Protein AF-A0A7X9AUB3-F1 (afdb_monomer_lite)

Structure (mmCIF, N/CA/C/O backbone):
data_AF-A0A7X9AUB3-F1
#
_entry.id   AF-A0A7X9AUB3-F1
#
loop_
_atom_site.group_PDB
_atom_site.id
_atom_site.type_symbol
_atom_site.label_atom_id
_atom_site.label_alt_id
_atom_site.label_comp_id
_atom_site.label_asym_id
_atom_site.label_entity_id
_atom_site.label_seq_id
_atom_site.pdbx_PDB_ins_code
_atom_site.Cartn_x
_atom_site.Cartn_y
_atom_site.Cartn_z
_atom_site.occupancy
_atom_site.B_iso_or_equiv
_atom_site.auth_seq_id
_atom_site.auth_comp_id
_atom_site.auth_asym_id
_atom_site.auth_atom_id
_atom_site.pdbx_PDB_model_num
ATOM 1 N N . MET A 1 1 ? -71.055 -14.891 33.026 1.00 38.25 1 MET A N 1
ATOM 2 C CA . MET A 1 1 ? -71.064 -14.824 31.549 1.00 38.25 1 MET A CA 1
ATOM 3 C C . MET A 1 1 ? -69.865 -15.599 31.031 1.00 38.25 1 MET A C 1
ATOM 5 O O . MET A 1 1 ? -68.745 -15.120 31.128 1.00 38.25 1 MET A O 1
ATOM 9 N N . THR A 1 2 ? -70.080 -16.832 30.585 1.00 38.00 2 THR A N 1
ATOM 10 C CA . THR A 1 2 ? -69.057 -17.703 29.993 1.00 38.00 2 THR A CA 1
ATOM 11 C C . THR A 1 2 ? -68.705 -17.165 28.606 1.00 38.00 2 THR A C 1
ATOM 13 O O . THR A 1 2 ? -69.497 -17.291 27.678 1.00 38.00 2 THR A O 1
ATOM 16 N N . GLN A 1 3 ? -67.552 -16.504 28.458 1.00 46.34 3 GLN A N 1
ATOM 17 C CA . GLN A 1 3 ? -67.045 -16.139 27.133 1.00 46.34 3 GLN A CA 1
ATOM 18 C C . GLN A 1 3 ? -66.673 -17.426 26.393 1.00 46.34 3 GLN A C 1
ATOM 20 O O . GLN A 1 3 ? -65.752 -18.134 26.794 1.00 46.34 3 GLN A O 1
ATOM 25 N N . THR A 1 4 ? -67.406 -17.751 25.331 1.00 54.19 4 THR A N 1
ATOM 26 C CA . THR A 1 4 ? -67.097 -18.881 24.455 1.00 54.19 4 THR A CA 1
ATOM 27 C C . THR A 1 4 ? -65.726 -18.643 23.825 1.00 54.19 4 THR A C 1
ATOM 29 O O . THR A 1 4 ? -65.545 -17.705 23.044 1.00 54.19 4 THR A O 1
ATOM 32 N N . LYS A 1 5 ? -64.736 -19.452 24.212 1.00 63.88 5 LYS A N 1
ATOM 33 C CA . LYS A 1 5 ? -63.353 -19.338 23.739 1.00 63.88 5 LYS A CA 1
ATOM 34 C C . LYS A 1 5 ? -63.332 -19.579 22.223 1.00 63.88 5 LYS A C 1
ATOM 36 O O . LYS A 1 5 ? -63.804 -20.609 21.747 1.00 63.88 5 LYS A O 1
ATOM 41 N N . LYS A 1 6 ? -62.871 -18.592 21.447 1.00 74.69 6 LYS A N 1
ATOM 42 C CA . LYS A 1 6 ? -62.794 -18.701 19.982 1.00 74.69 6 LYS A CA 1
ATOM 43 C C . LYS A 1 6 ? -61.653 -19.649 19.614 1.00 74.69 6 LYS A C 1
ATOM 45 O O . LYS A 1 6 ? -60.510 -19.369 19.961 1.00 74.69 6 LYS A O 1
ATOM 50 N N . MET A 1 7 ? -61.966 -20.721 18.888 1.00 83.25 7 MET A N 1
ATOM 51 C CA . MET A 1 7 ? -60.974 -21.673 18.377 1.00 83.25 7 MET A CA 1
ATOM 52 C C . MET A 1 7 ? -60.575 -21.332 16.937 1.00 83.25 7 MET A C 1
ATOM 54 O O . MET A 1 7 ? -61.443 -21.012 16.113 1.00 83.25 7 MET A O 1
ATOM 58 N N . TYR A 1 8 ? -59.286 -21.451 16.617 1.00 83.38 8 TYR A N 1
ATOM 59 C CA . TYR A 1 8 ? -58.731 -21.157 15.293 1.00 83.38 8 TYR A CA 1
ATOM 60 C C . TYR A 1 8 ? -58.003 -22.360 14.696 1.00 83.38 8 TYR A C 1
ATOM 62 O O . TYR A 1 8 ? -57.468 -23.194 15.415 1.00 83.38 8 TYR A O 1
ATOM 70 N N . LEU A 1 9 ? -57.964 -22.414 13.370 1.00 85.19 9 LEU A N 1
ATOM 71 C CA . LEU A 1 9 ? -57.216 -23.384 12.577 1.00 85.19 9 LEU A CA 1
ATOM 72 C C . LEU A 1 9 ? -56.081 -22.646 11.869 1.00 85.19 9 LEU A C 1
ATOM 74 O O . LEU A 1 9 ? -56.308 -21.559 11.332 1.00 85.19 9 LEU A O 1
ATOM 78 N N . ALA A 1 10 ? -54.886 -23.230 11.847 1.00 82.50 10 ALA A N 1
ATOM 79 C CA . ALA A 1 10 ? -53.735 -22.690 11.125 1.00 82.50 10 ALA A CA 1
ATOM 80 C C . ALA A 1 10 ? -53.362 -23.616 9.963 1.00 82.50 10 ALA A C 1
ATOM 82 O O . ALA A 1 10 ? -53.442 -24.830 10.093 1.00 82.50 10 ALA A O 1
ATOM 83 N N . GLN A 1 11 ? -52.953 -23.054 8.833 1.00 83.75 11 GLN A N 1
ATOM 84 C CA . GLN A 1 11 ? -52.510 -23.786 7.653 1.00 83.75 11 GLN A CA 1
ATOM 85 C C . GLN A 1 11 ? -51.121 -23.303 7.240 1.00 83.75 11 GLN A C 1
ATOM 87 O O . GLN A 1 11 ? -50.902 -22.101 7.045 1.00 83.75 11 GLN A O 1
ATOM 92 N N . ASN A 1 12 ? -50.195 -24.249 7.093 1.00 81.81 12 ASN A N 1
ATOM 93 C CA . ASN A 1 12 ? -48.839 -23.977 6.619 1.00 81.81 12 ASN A CA 1
ATOM 94 C C . ASN A 1 12 ? -48.785 -23.811 5.093 1.00 81.81 12 ASN A C 1
ATOM 96 O O . ASN A 1 12 ? -49.730 -24.139 4.378 1.00 81.81 12 ASN A O 1
ATOM 100 N N . GLU A 1 13 ? -47.648 -23.336 4.575 1.00 73.00 13 GLU A N 1
ATOM 101 C CA . GLU A 1 13 ? -47.414 -23.187 3.127 1.00 73.00 13 GLU A CA 1
ATOM 102 C C . GLU A 1 13 ? -47.568 -24.510 2.350 1.00 73.00 13 GLU A C 1
ATOM 104 O O . GLU A 1 13 ? -47.936 -24.494 1.179 1.00 73.00 13 GLU A O 1
ATOM 109 N N . ALA A 1 14 ? -47.351 -25.651 3.017 1.00 71.00 14 ALA A N 1
ATOM 110 C CA . ALA A 1 14 ? -47.524 -26.996 2.464 1.00 71.00 14 ALA A CA 1
ATOM 111 C C . ALA A 1 14 ? -48.991 -27.482 2.422 1.00 71.00 14 ALA A C 1
ATOM 113 O O . ALA A 1 14 ? -49.257 -28.572 1.925 1.00 71.00 14 ALA A O 1
ATOM 114 N N . GLY A 1 15 ? -49.945 -26.699 2.939 1.00 73.19 15 GLY A N 1
ATOM 115 C CA . GLY A 1 15 ? -51.373 -27.038 2.943 1.00 73.19 15 GLY A CA 1
ATOM 116 C C . GLY A 1 15 ? -51.843 -27.886 4.130 1.00 73.19 15 GLY A C 1
ATOM 117 O O . GLY A 1 15 ? -53.045 -28.105 4.262 1.00 73.19 15 GLY A O 1
ATOM 118 N N . GLU A 1 16 ? -50.937 -28.308 5.016 1.00 81.56 16 GLU A N 1
ATOM 119 C CA . GLU A 1 16 ? -51.275 -29.031 6.247 1.00 81.56 16 GLU A CA 1
ATOM 120 C C . GLU A 1 16 ? -52.057 -28.138 7.221 1.00 81.56 16 GLU A C 1
ATOM 122 O O . GLU A 1 16 ? -51.617 -27.031 7.551 1.00 81.56 16 GLU A O 1
ATOM 127 N N . GLU A 1 17 ? -53.220 -28.625 7.666 1.00 83.38 17 GLU A N 1
ATOM 128 C CA . GLU A 1 17 ? -54.080 -27.949 8.639 1.00 83.38 17 GLU A CA 1
ATOM 129 C C . GLU A 1 17 ? -53.764 -28.418 10.065 1.00 83.38 17 GLU A C 1
ATOM 131 O O . GLU A 1 17 ? -53.811 -29.606 10.384 1.00 83.38 17 GLU A O 1
ATOM 136 N N . PHE A 1 18 ? -53.495 -27.460 10.945 1.00 80.06 18 PHE A N 1
ATOM 137 C CA . PHE A 1 18 ? -53.331 -27.660 12.376 1.00 80.06 18 PHE A CA 1
ATOM 138 C C . PHE A 1 18 ? -54.657 -27.369 13.072 1.00 80.06 18 PHE A C 1
ATOM 140 O O . PHE A 1 18 ? -55.285 -26.331 12.834 1.00 80.06 18 PHE A O 1
ATOM 147 N N . GLY A 1 19 ? -55.073 -28.341 13.889 1.00 73.00 19 GLY A N 1
ATOM 148 C CA . GLY A 1 19 ? -56.394 -28.445 14.504 1.00 73.00 19 GLY A CA 1
ATOM 149 C C . GLY A 1 19 ? -56.805 -27.261 15.384 1.00 73.00 19 GLY A C 1
ATOM 150 O O . GLY A 1 19 ? -56.015 -26.346 15.625 1.00 73.00 19 GLY A O 1
ATOM 151 N N . PRO A 1 20 ? -58.068 -27.267 15.849 1.00 80.19 20 PRO A N 1
ATOM 152 C CA . PRO A 1 20 ? -58.672 -26.113 16.491 1.00 80.19 20 PRO A CA 1
ATOM 153 C C . PRO A 1 20 ? -57.946 -25.804 17.800 1.00 80.19 20 PRO A C 1
ATOM 155 O O . PRO A 1 20 ? -57.986 -26.579 18.752 1.00 80.19 20 PRO A O 1
ATOM 158 N N . ALA A 1 21 ? -57.267 -24.666 17.818 1.00 83.75 21 ALA A N 1
ATOM 159 C CA . ALA A 1 21 ? -56.432 -24.220 18.913 1.00 83.75 21 ALA A CA 1
ATOM 160 C C . ALA A 1 21 ? -56.969 -22.919 19.504 1.00 83.75 21 ALA A C 1
ATOM 162 O O . ALA A 1 21 ? -57.497 -22.052 18.797 1.00 83.75 21 ALA A O 1
ATOM 163 N N . ASP A 1 22 ? -56.808 -22.782 20.815 1.00 85.62 22 ASP A N 1
ATOM 164 C CA . ASP A 1 22 ? -57.066 -21.531 21.511 1.00 85.62 22 ASP A CA 1
ATOM 165 C C . ASP A 1 22 ? -56.011 -20.485 21.145 1.00 85.62 22 ASP A C 1
ATOM 167 O O . ASP A 1 22 ? -54.882 -20.808 20.766 1.00 85.62 22 ASP A O 1
ATOM 171 N N . GLN A 1 23 ? -56.363 -19.212 21.328 1.00 82.62 23 GLN A N 1
ATOM 172 C CA . GLN A 1 23 ? -55.478 -18.074 21.076 1.00 82.62 23 GLN A CA 1
ATOM 173 C C . GLN A 1 23 ? -54.090 -18.234 21.728 1.00 82.62 23 GLN A C 1
ATOM 175 O O . GLN A 1 23 ? -53.080 -18.002 21.067 1.00 82.62 23 GLN A O 1
ATOM 180 N N . ASP A 1 24 ? -54.028 -18.696 22.979 1.00 83.25 24 ASP A N 1
ATOM 181 C CA . ASP A 1 24 ? -52.767 -18.898 23.710 1.00 83.25 24 ASP A CA 1
ATOM 182 C C . ASP A 1 24 ? -51.901 -20.004 23.086 1.00 83.25 24 ASP A C 1
ATOM 184 O O . ASP A 1 24 ? -50.673 -19.927 23.065 1.00 83.25 24 ASP A O 1
ATOM 188 N N . THR A 1 25 ? -52.535 -21.035 22.530 1.00 83.69 25 THR A N 1
ATOM 189 C CA . THR A 1 25 ? -51.849 -22.143 21.861 1.00 83.69 25 THR A CA 1
ATOM 190 C C . THR A 1 25 ? -51.273 -21.706 20.513 1.00 83.69 25 THR A C 1
ATOM 192 O O . THR A 1 25 ? -50.157 -22.099 20.182 1.00 83.69 25 THR A O 1
ATOM 195 N N . LEU A 1 26 ? -51.964 -20.832 19.769 1.00 81.62 26 LEU A N 1
ATOM 196 C CA . LEU A 1 26 ? -51.424 -20.235 18.537 1.00 81.62 26 LEU A CA 1
ATOM 197 C C . LEU A 1 26 ? -50.225 -19.331 18.797 1.00 81.62 26 LEU A C 1
ATOM 199 O O . LEU A 1 26 ? -49.284 -19.333 18.007 1.00 81.62 26 LEU A O 1
ATOM 203 N N . ILE A 1 27 ? -50.249 -18.582 19.901 1.00 83.31 27 ILE A N 1
ATOM 204 C CA . ILE A 1 27 ? -49.111 -17.760 20.322 1.00 83.31 27 ILE A CA 1
ATOM 205 C C . ILE A 1 27 ? -47.895 -18.660 20.574 1.00 83.31 27 ILE A C 1
ATOM 207 O O . ILE A 1 27 ? -46.834 -18.415 20.004 1.00 83.31 27 ILE A O 1
ATOM 211 N N . ARG A 1 28 ? -48.065 -19.765 21.312 1.00 83.88 28 ARG A N 1
ATOM 212 C CA . ARG A 1 28 ? -46.981 -20.737 21.541 1.00 83.88 28 ARG A CA 1
ATOM 213 C C . ARG A 1 28 ? -46.473 -21.375 20.249 1.00 83.88 28 ARG A C 1
ATOM 215 O O . ARG A 1 28 ? -45.272 -21.539 20.083 1.00 83.88 28 ARG A O 1
ATOM 222 N N . TRP A 1 29 ? -47.349 -21.700 19.299 1.00 84.25 29 TRP A N 1
ATOM 223 C CA . TRP A 1 29 ? -46.926 -22.246 18.003 1.00 84.25 29 TRP A CA 1
ATOM 224 C C . TRP A 1 29 ? -46.168 -21.240 17.133 1.00 84.25 29 TRP A C 1
ATOM 226 O O . TRP A 1 29 ? -45.278 -21.640 16.381 1.00 84.25 29 TRP A O 1
ATOM 236 N N . ALA A 1 30 ? -46.490 -19.951 17.244 1.00 80.75 30 ALA A N 1
ATOM 237 C CA . ALA A 1 30 ? -45.710 -18.892 16.616 1.00 80.75 30 ALA A CA 1
ATOM 238 C C . ALA A 1 30 ? -44.335 -18.745 17.289 1.00 80.75 30 ALA A C 1
ATO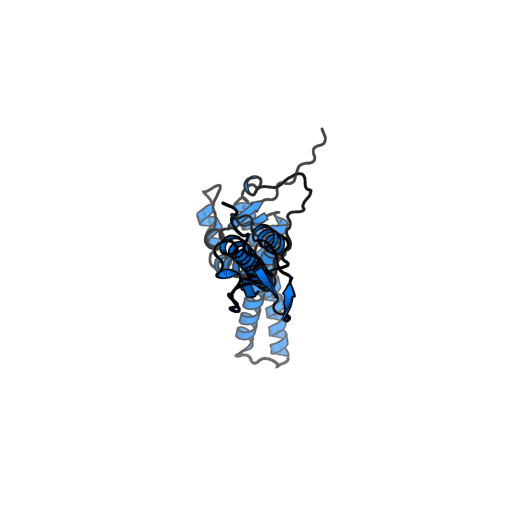M 240 O O . ALA A 1 30 ? -43.330 -18.668 16.590 1.00 80.75 30 ALA A O 1
ATOM 241 N N . GLU A 1 31 ? -44.257 -18.792 18.623 1.00 81.06 31 GLU A N 1
ATOM 242 C CA . GLU A 1 31 ? -42.987 -18.761 19.371 1.00 81.06 31 GLU A CA 1
ATOM 243 C C . GLU A 1 31 ? -42.086 -19.969 19.065 1.00 81.06 31 GLU A C 1
ATOM 245 O O . GLU A 1 31 ? -40.880 -19.813 18.885 1.00 81.06 31 GLU A O 1
ATOM 250 N N . GLU A 1 32 ? -42.672 -21.162 18.934 1.00 80.31 32 GLU A N 1
ATOM 251 C CA . GLU A 1 32 ? -41.978 -22.400 18.552 1.00 80.31 32 GLU A CA 1
ATOM 252 C C . GLU A 1 32 ? -41.555 -22.429 17.068 1.00 80.31 32 GLU A C 1
ATOM 254 O O . GLU A 1 32 ? -40.852 -23.349 16.649 1.00 80.31 32 GLU A O 1
ATOM 259 N N . GLY A 1 33 ? -41.980 -21.450 16.257 1.00 74.06 33 GLY A N 1
ATOM 260 C CA . GLY A 1 33 ? -41.657 -21.367 14.829 1.00 74.06 33 GLY A CA 1
ATOM 261 C C . GLY A 1 33 ? -42.416 -22.361 13.943 1.00 74.06 33 GLY A C 1
ATOM 262 O O . GLY A 1 33 ? -42.026 -22.586 12.799 1.00 74.06 33 GLY A O 1
ATOM 263 N N . LYS A 1 34 ? -43.499 -22.968 14.448 1.00 77.38 34 LYS A N 1
ATOM 264 C CA . LYS A 1 34 ? -44.386 -23.845 13.658 1.00 77.38 34 LYS A CA 1
ATOM 265 C C . LYS A 1 34 ? -45.288 -23.053 12.713 1.00 77.38 34 LYS A C 1
ATOM 267 O O . LYS A 1 34 ? -45.697 -23.584 11.684 1.00 77.38 34 LYS A O 1
ATOM 272 N N . ILE A 1 35 ? -45.586 -21.802 13.068 1.00 77.62 35 ILE A N 1
ATOM 273 C CA . ILE A 1 35 ? -46.381 -20.863 12.274 1.00 77.62 35 ILE A CA 1
ATOM 274 C C . ILE A 1 35 ? -45.477 -19.713 11.833 1.00 77.62 35 ILE A C 1
ATOM 276 O O . ILE A 1 35 ? -44.967 -18.966 12.662 1.00 77.62 35 ILE A O 1
ATOM 280 N N . ASN A 1 36 ? -45.322 -19.555 10.520 1.00 78.56 36 ASN A N 1
ATOM 281 C CA . ASN A 1 36 ? -44.588 -18.454 9.902 1.00 78.56 36 ASN A CA 1
ATOM 282 C C . ASN A 1 36 ? -45.528 -17.313 9.483 1.00 78.56 36 ASN A C 1
ATOM 284 O O . ASN A 1 36 ? -46.745 -17.468 9.389 1.00 78.56 36 ASN A O 1
ATOM 288 N N . ALA A 1 37 ? -44.941 -16.166 9.132 1.00 76.69 37 ALA A N 1
ATOM 289 C CA . ALA A 1 37 ? -45.656 -14.986 8.637 1.00 76.69 37 ALA A CA 1
ATOM 290 C C . ALA A 1 37 ? -46.546 -15.250 7.401 1.00 76.69 37 ALA A C 1
ATOM 292 O O . ALA A 1 37 ? -47.513 -14.533 7.147 1.00 76.69 37 ALA A O 1
ATOM 293 N N . PHE A 1 38 ? -46.232 -16.287 6.631 1.00 78.12 38 PHE A N 1
ATOM 294 C CA . PHE A 1 38 ? -46.950 -16.654 5.413 1.00 78.12 38 PHE A CA 1
ATOM 295 C C . PHE A 1 38 ? -48.067 -17.679 5.642 1.00 78.12 38 PHE A C 1
ATOM 297 O O . PHE A 1 38 ? -48.847 -17.945 4.726 1.00 78.12 38 PHE A O 1
ATOM 304 N N . CYS A 1 39 ? -48.174 -18.236 6.852 1.00 80.81 39 CYS A N 1
ATOM 305 C CA . CYS A 1 39 ? -49.229 -19.179 7.196 1.00 80.81 39 CYS A CA 1
ATOM 306 C C . CYS A 1 39 ? -50.599 -18.491 7.186 1.00 80.81 39 CYS A C 1
ATOM 308 O O . CYS A 1 39 ? -50.726 -17.288 7.443 1.00 80.81 39 CYS A O 1
ATOM 310 N N . LYS A 1 40 ? -51.643 -19.264 6.890 1.00 86.12 40 LYS A N 1
ATOM 311 C CA . LYS A 1 40 ? -53.032 -18.796 6.921 1.00 86.12 40 LYS A CA 1
ATOM 312 C C . LYS A 1 40 ? -53.685 -19.249 8.212 1.00 86.12 40 LYS A C 1
ATOM 314 O O . LYS A 1 40 ? -53.444 -20.357 8.672 1.00 86.12 40 LYS A O 1
ATOM 319 N N . VAL A 1 41 ? -54.530 -18.416 8.793 1.00 84.31 41 VAL A N 1
ATOM 320 C CA . VAL A 1 41 ? -55.269 -18.734 10.011 1.00 84.31 41 VAL A CA 1
ATOM 321 C C . VAL A 1 41 ? -56.732 -18.370 9.791 1.00 84.31 41 VAL A C 1
ATOM 323 O O . VAL A 1 41 ? -57.044 -17.320 9.230 1.00 84.31 41 VAL A O 1
ATOM 326 N N . ARG A 1 42 ? -57.641 -19.248 10.211 1.00 85.25 42 ARG A N 1
ATOM 327 C CA . ARG A 1 42 ? -59.090 -19.009 10.181 1.00 85.25 42 ARG A CA 1
ATOM 328 C C . ARG A 1 42 ? -59.718 -19.315 11.526 1.00 85.25 42 ARG A C 1
ATOM 330 O O . ARG A 1 42 ? -59.220 -20.148 12.276 1.00 85.25 42 ARG A O 1
ATOM 337 N N . THR A 1 43 ? -60.854 -18.699 11.822 1.00 83.88 43 THR A N 1
ATOM 338 C CA . THR A 1 43 ? -61.687 -19.115 12.958 1.00 83.88 43 THR A CA 1
ATOM 339 C C . THR A 1 43 ? -62.530 -20.324 12.559 1.00 83.88 43 THR A C 1
ATOM 341 O O . THR A 1 43 ? -63.047 -20.383 11.452 1.00 83.88 43 THR A O 1
ATOM 344 N N . THR A 1 44 ? -62.730 -21.272 13.472 1.00 81.69 44 THR A N 1
ATOM 345 C CA . THR A 1 44 ? -63.584 -22.461 13.247 1.00 81.69 44 THR A CA 1
ATOM 346 C C . THR A 1 44 ? -65.017 -22.126 12.811 1.00 81.69 44 THR A C 1
ATOM 348 O O . THR A 1 44 ? -65.630 -22.887 12.072 1.00 81.69 44 THR A O 1
ATOM 351 N N . LEU A 1 45 ? -65.536 -20.972 13.235 1.00 76.81 45 LEU A N 1
ATOM 352 C CA . LEU A 1 45 ? -66.905 -20.521 12.967 1.00 76.81 45 LEU A CA 1
ATOM 353 C C . LEU A 1 45 ? -67.068 -19.746 11.648 1.00 76.81 45 LEU A C 1
ATOM 355 O O . LEU A 1 45 ? -68.191 -19.579 11.185 1.00 76.81 45 LEU A O 1
ATOM 359 N N . ILE A 1 46 ? -65.979 -19.236 11.058 1.00 78.88 46 ILE A N 1
ATOM 360 C CA . ILE A 1 46 ? -66.025 -18.403 9.848 1.00 78.88 46 ILE A CA 1
ATOM 361 C C . ILE A 1 46 ? -65.092 -19.030 8.805 1.00 78.88 46 ILE A C 1
ATOM 363 O O . ILE A 1 46 ? -63.886 -19.083 9.034 1.00 78.88 46 ILE A O 1
ATOM 367 N N . PRO A 1 47 ? -65.587 -19.450 7.628 1.00 77.94 47 PRO A N 1
ATOM 368 C CA . PRO A 1 47 ? -64.792 -20.182 6.636 1.00 77.94 47 PRO A CA 1
ATOM 369 C C . PRO A 1 47 ? -63.782 -19.310 5.859 1.00 77.94 47 PRO A C 1
ATOM 371 O O . PRO A 1 47 ? -63.348 -19.681 4.770 1.00 77.94 47 PRO A O 1
ATOM 374 N N . LYS A 1 48 ? -63.388 -18.154 6.400 1.00 83.12 48 LYS A N 1
ATOM 375 C CA . LYS A 1 48 ? -62.470 -17.205 5.769 1.00 83.12 48 LYS A CA 1
ATOM 376 C C . LYS A 1 48 ? -61.059 -17.372 6.332 1.00 83.12 48 LYS A C 1
ATOM 378 O O . LYS A 1 48 ? -60.866 -17.321 7.542 1.00 83.12 48 LYS A O 1
ATOM 383 N N . TRP A 1 49 ? -60.087 -17.544 5.440 1.00 82.44 49 TRP A N 1
ATOM 384 C CA . TRP A 1 49 ? -58.668 -17.616 5.776 1.00 82.44 49 TRP A CA 1
ATOM 385 C C . TRP A 1 49 ? -58.018 -16.239 5.678 1.00 82.44 49 TRP A C 1
ATOM 387 O O . TRP A 1 49 ? -57.993 -15.650 4.597 1.00 82.44 49 TRP A O 1
ATOM 397 N N . ASP A 1 50 ? -57.445 -15.772 6.780 1.00 83.44 50 ASP A N 1
ATOM 398 C CA . ASP A 1 50 ? -56.651 -14.548 6.836 1.00 83.44 50 ASP A CA 1
ATOM 399 C C . ASP A 1 50 ? -55.160 -14.905 6.988 1.00 83.44 50 ASP A C 1
ATOM 401 O O . ASP A 1 50 ? -54.807 -16.009 7.411 1.00 83.44 50 ASP A O 1
ATOM 405 N N . LYS A 1 51 ? -54.245 -14.007 6.605 1.00 83.81 51 LYS A N 1
ATOM 406 C CA . LYS A 1 51 ? -52.806 -14.249 6.808 1.00 83.81 51 LYS A CA 1
ATOM 407 C C . LYS A 1 51 ? -52.467 -14.097 8.287 1.00 83.81 51 LYS A C 1
ATOM 409 O O . LYS A 1 51 ? -52.979 -13.200 8.952 1.00 83.81 51 LYS A O 1
ATOM 414 N N . ALA A 1 52 ? -51.542 -14.911 8.789 1.00 80.12 52 ALA A N 1
ATOM 415 C CA . ALA A 1 52 ? -51.138 -14.881 10.194 1.00 80.12 52 ALA A CA 1
ATOM 416 C C . ALA A 1 52 ? -50.606 -13.499 10.637 1.00 80.12 52 ALA A C 1
ATOM 418 O O . ALA A 1 52 ? -50.815 -13.098 11.778 1.00 80.12 52 ALA A O 1
ATOM 419 N N . VAL A 1 53 ? -49.993 -12.731 9.726 1.00 78.88 53 VAL A N 1
ATOM 420 C CA . VAL A 1 53 ? -49.498 -11.357 9.973 1.00 78.88 53 VAL A CA 1
ATOM 421 C C . VAL A 1 53 ? -50.622 -10.338 10.183 1.00 78.88 53 VAL A C 1
ATOM 423 O O . VAL A 1 53 ? -50.422 -9.339 10.876 1.00 78.88 53 VAL A O 1
ATOM 426 N N . ASP A 1 54 ? -51.801 -10.581 9.613 1.00 80.31 54 ASP A N 1
ATOM 427 C CA . ASP A 1 54 ? -52.935 -9.657 9.698 1.00 80.31 54 ASP A CA 1
ATOM 428 C C . ASP A 1 54 ? -53.718 -9.833 11.011 1.00 80.31 54 ASP A C 1
ATOM 430 O O . ASP A 1 54 ? -54.525 -8.978 11.381 1.00 80.31 54 ASP A O 1
ATOM 434 N N . ILE A 1 55 ? -53.444 -10.906 11.762 1.00 81.62 55 ILE A N 1
ATOM 435 C CA . ILE A 1 55 ? -54.079 -11.178 13.050 1.00 81.62 55 ILE A CA 1
ATOM 436 C C . ILE A 1 55 ? -53.435 -10.320 14.152 1.00 81.62 55 ILE A C 1
ATOM 438 O O . ILE A 1 55 ? -52.232 -10.450 14.401 1.00 81.62 55 ILE A O 1
ATOM 442 N N . PRO A 1 56 ? -54.216 -9.501 14.891 1.00 81.50 56 PRO A N 1
ATOM 443 C CA . PRO A 1 56 ? -53.679 -8.515 15.834 1.00 81.50 56 PRO A CA 1
ATOM 444 C C . PRO A 1 56 ? -52.724 -9.073 16.896 1.00 81.50 56 PRO A C 1
ATOM 446 O O . PRO A 1 56 ? -51.741 -8.417 17.229 1.00 81.50 56 PRO A O 1
ATOM 449 N N . PHE A 1 57 ? -52.990 -10.277 17.413 1.00 81.56 57 PHE A N 1
ATOM 450 C CA . PHE A 1 57 ? -52.182 -10.888 18.475 1.00 81.56 57 PHE A CA 1
ATOM 451 C C . PHE A 1 57 ? -50.946 -11.653 17.966 1.00 81.56 57 PHE A C 1
ATOM 453 O O . PHE A 1 57 ? -50.028 -11.884 18.743 1.00 81.56 57 PHE A O 1
ATOM 460 N N . LEU A 1 58 ? -50.887 -12.014 16.677 1.00 78.06 58 LEU A N 1
ATOM 461 C CA . LEU A 1 58 ? -49.734 -12.698 16.064 1.00 78.06 58 LEU A CA 1
ATOM 462 C C . LEU A 1 58 ? -48.784 -11.730 15.353 1.00 78.06 58 LEU A C 1
ATOM 464 O O . LEU A 1 58 ? -47.580 -11.972 15.282 1.00 78.06 58 LEU A O 1
ATOM 468 N N . LYS A 1 59 ? -49.316 -10.602 14.873 1.00 76.38 59 LYS A N 1
ATOM 469 C CA . LYS A 1 59 ? -48.577 -9.542 14.186 1.00 76.38 59 LYS A CA 1
ATOM 470 C C . LYS A 1 59 ? -47.258 -9.131 14.867 1.00 76.38 59 LYS A C 1
ATOM 472 O O . LYS A 1 59 ? -46.247 -9.115 14.166 1.00 76.38 59 LYS A O 1
ATOM 477 N N . PRO A 1 60 ? -47.199 -8.822 16.180 1.00 77.50 60 PRO A N 1
ATOM 478 C CA . PRO A 1 60 ? -45.944 -8.382 16.795 1.00 77.50 60 PRO A CA 1
ATOM 479 C C . PRO A 1 60 ? -44.869 -9.480 16.821 1.00 77.50 60 PRO A C 1
ATOM 481 O O . PRO A 1 60 ? -43.691 -9.182 16.638 1.00 77.50 60 PRO A O 1
ATOM 484 N N . LEU A 1 61 ? -45.262 -10.746 16.991 1.00 76.50 61 LEU A N 1
ATOM 485 C CA . LEU A 1 61 ? -44.335 -11.880 17.063 1.00 76.50 61 LEU A CA 1
ATOM 486 C C . LEU A 1 61 ? -43.780 -12.242 15.682 1.00 76.50 61 LEU A C 1
ATOM 488 O O . LEU A 1 61 ? -42.578 -12.441 15.516 1.00 76.50 61 LEU A O 1
ATOM 492 N N . LEU A 1 62 ? -44.648 -12.262 14.670 1.00 76.31 62 LEU A N 1
ATOM 493 C CA . LEU A 1 62 ? -44.272 -12.640 13.310 1.00 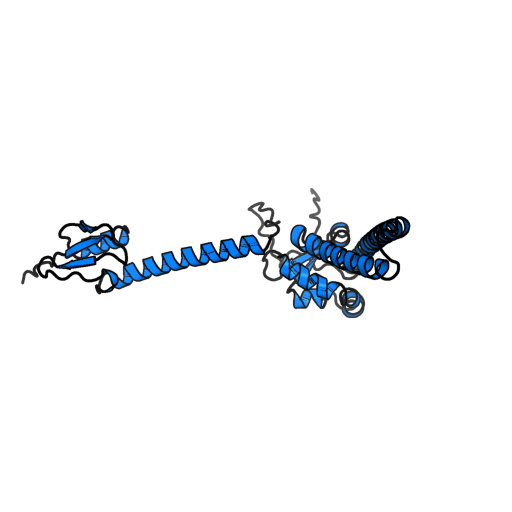76.31 62 LEU A CA 1
ATOM 494 C C . LEU A 1 62 ? -43.434 -11.557 12.616 1.00 76.31 62 LEU A C 1
ATOM 496 O O . LEU A 1 62 ? -42.519 -11.888 11.865 1.00 76.31 62 LEU A O 1
ATOM 500 N N . ILE A 1 63 ? -43.689 -10.271 12.890 1.00 76.06 63 ILE A N 1
ATOM 501 C CA . ILE A 1 63 ? -42.847 -9.173 12.383 1.00 76.06 63 ILE A CA 1
ATOM 502 C C . ILE A 1 63 ? -41.429 -9.284 12.953 1.00 76.06 63 ILE A C 1
ATOM 504 O O . ILE A 1 63 ? -40.467 -9.203 12.190 1.00 76.06 63 ILE A O 1
ATOM 508 N N . ALA A 1 64 ? -41.291 -9.552 14.256 1.00 72.44 64 ALA A N 1
ATOM 509 C CA . ALA A 1 64 ? -39.986 -9.726 14.889 1.00 72.44 64 ALA A CA 1
ATOM 510 C C . ALA A 1 64 ? -39.191 -10.889 14.263 1.00 72.44 64 ALA A C 1
ATOM 512 O O . ALA A 1 64 ? -38.008 -10.738 13.957 1.00 72.44 64 ALA A O 1
ATOM 513 N N . GLN A 1 65 ? -39.848 -12.019 13.983 1.00 69.81 65 GLN A N 1
ATOM 514 C CA . GLN A 1 65 ? -39.220 -13.170 13.322 1.00 69.81 65 GLN A CA 1
ATOM 515 C C . GLN A 1 65 ? -38.794 -12.869 11.876 1.00 69.81 65 GLN A C 1
ATOM 517 O O . GLN A 1 65 ? -37.701 -13.260 11.456 1.00 69.81 65 GLN A O 1
ATOM 522 N N . VAL A 1 66 ? -39.620 -12.147 11.110 1.00 69.62 66 VAL A N 1
ATOM 523 C CA . VAL A 1 66 ? -39.309 -11.749 9.725 1.00 69.62 66 VAL A CA 1
ATOM 524 C C . VAL A 1 66 ? -38.143 -10.759 9.679 1.00 69.62 66 VAL A C 1
ATOM 526 O O . VAL A 1 66 ? -37.239 -10.916 8.854 1.00 69.62 66 VAL A O 1
ATOM 529 N N . GLU A 1 67 ? -38.109 -9.775 10.578 1.00 72.12 67 GLU A N 1
ATOM 530 C CA . GLU A 1 67 ? -36.995 -8.826 10.689 1.00 72.12 67 GLU A CA 1
ATOM 531 C C . GLU A 1 67 ? -35.681 -9.524 11.055 1.00 72.12 67 GLU A C 1
ATOM 533 O O . GLU A 1 67 ? -34.625 -9.209 10.496 1.00 72.12 67 GLU A O 1
ATOM 538 N N . GLU A 1 68 ? -35.733 -10.518 11.943 1.00 70.12 68 GLU A N 1
ATOM 539 C CA . GLU A 1 68 ? -34.555 -11.281 12.350 1.00 70.12 68 GLU A CA 1
ATOM 540 C C . GLU A 1 68 ? -34.015 -12.164 11.211 1.00 70.12 68 GLU A C 1
ATOM 542 O O . GLU A 1 68 ? -32.799 -12.240 10.994 1.00 70.12 68 GLU A O 1
ATOM 547 N N . GLN A 1 69 ? -34.901 -12.787 10.427 1.00 65.81 69 GLN A N 1
ATOM 548 C CA . GLN A 1 69 ? -34.523 -13.559 9.239 1.00 65.81 69 GLN A CA 1
ATOM 549 C C . GLN A 1 69 ? -33.957 -12.668 8.122 1.00 65.81 69 GLN A C 1
ATOM 551 O O . GLN A 1 69 ? -32.949 -13.024 7.499 1.00 65.81 69 GLN A O 1
ATOM 556 N N . LEU A 1 70 ? -34.547 -11.490 7.889 1.00 64.31 70 LEU A N 1
ATOM 557 C CA . LEU A 1 70 ? -34.048 -10.513 6.918 1.00 64.31 70 LEU A CA 1
ATOM 558 C C . LEU A 1 70 ? -32.674 -9.964 7.318 1.00 64.31 70 LEU A C 1
ATOM 560 O O . LEU A 1 70 ? -31.780 -9.913 6.469 1.00 64.31 70 LEU A O 1
ATOM 564 N N . ARG A 1 71 ? -32.459 -9.644 8.603 1.00 62.34 71 ARG A N 1
ATOM 565 C CA . ARG A 1 71 ? -31.140 -9.256 9.134 1.00 62.34 71 ARG A CA 1
ATOM 566 C C . ARG A 1 71 ? -30.096 -10.344 8.906 1.00 62.34 71 ARG A C 1
ATOM 568 O O . ARG A 1 71 ? -29.059 -10.068 8.309 1.00 62.34 71 ARG A O 1
ATOM 575 N N . LYS A 1 72 ? -30.388 -11.595 9.279 1.00 65.25 72 LYS A N 1
ATOM 576 C CA . LYS A 1 72 ? -29.459 -12.729 9.098 1.00 65.25 72 LYS A CA 1
ATOM 577 C C . LYS A 1 72 ? -29.105 -12.965 7.623 1.00 65.25 72 LYS A C 1
ATOM 579 O O . LYS A 1 72 ? -27.951 -13.258 7.304 1.00 65.25 72 LYS A O 1
ATOM 584 N N . LYS A 1 73 ? -30.066 -12.807 6.704 1.00 59.12 73 LYS A N 1
ATOM 585 C CA . LYS A 1 73 ? -29.849 -12.986 5.257 1.00 59.12 73 LYS A CA 1
ATOM 586 C C . LYS A 1 73 ? -29.042 -11.837 4.643 1.00 59.12 73 LYS A C 1
ATOM 588 O O . LYS A 1 73 ? -28.115 -12.094 3.872 1.00 59.12 73 LYS A O 1
ATOM 593 N N . HIS A 1 74 ? -29.350 -10.595 5.017 1.00 54.53 74 HIS A N 1
ATOM 594 C CA . HIS A 1 74 ? -28.631 -9.404 4.564 1.00 54.53 74 HIS A CA 1
ATOM 595 C C . HIS A 1 74 ? -27.186 -9.392 5.088 1.00 54.53 74 HIS A C 1
ATOM 597 O O . HIS A 1 74 ? -26.249 -9.204 4.310 1.00 54.53 74 HIS A O 1
ATOM 603 N N . ASP A 1 75 ? -26.981 -9.713 6.367 1.00 59.81 75 ASP A N 1
ATOM 604 C CA . ASP A 1 75 ? -25.650 -9.796 6.972 1.00 59.81 75 ASP A CA 1
ATOM 605 C C . ASP A 1 75 ? -24.817 -10.934 6.371 1.00 59.81 75 ASP A C 1
ATOM 607 O O . ASP A 1 75 ? -23.637 -10.742 6.091 1.00 59.81 75 ASP A O 1
ATOM 6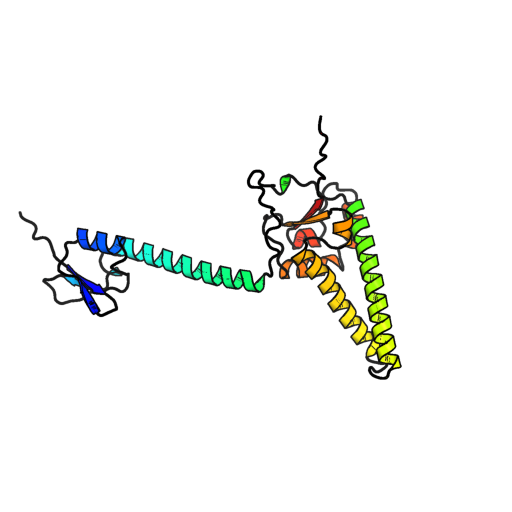11 N N . SER A 1 76 ? -25.415 -12.094 6.078 1.00 62.34 76 SER A N 1
ATOM 612 C CA . SER A 1 76 ? -24.716 -13.220 5.439 1.00 62.34 76 SER A CA 1
ATOM 613 C C . SER A 1 76 ? -24.274 -12.901 4.007 1.00 62.34 76 SER A C 1
ATOM 615 O O . SER A 1 76 ? -23.143 -13.210 3.618 1.00 62.34 76 SER A O 1
ATOM 617 N N . PHE A 1 77 ? -25.123 -12.232 3.222 1.00 52.22 77 PHE A N 1
ATOM 618 C CA . PHE A 1 77 ? -24.794 -11.870 1.844 1.00 52.22 77 PHE A CA 1
ATOM 619 C C . PHE A 1 77 ? -23.734 -10.763 1.782 1.00 52.22 77 PHE A C 1
ATOM 621 O O . PHE A 1 77 ? -22.709 -10.935 1.117 1.00 52.22 77 PHE A O 1
ATOM 628 N N . PHE A 1 78 ? -23.907 -9.676 2.543 1.00 56.06 78 PHE A N 1
ATOM 629 C CA . PHE A 1 78 ? -22.916 -8.600 2.607 1.00 56.06 78 PHE A CA 1
ATOM 630 C C . PHE A 1 78 ? -21.601 -9.058 3.241 1.00 56.06 78 PHE A C 1
ATOM 632 O O . PHE A 1 78 ? -20.537 -8.658 2.772 1.00 56.06 78 PHE A O 1
ATOM 639 N N . ALA A 1 79 ? -21.624 -9.937 4.246 1.00 60.38 79 ALA A N 1
ATOM 640 C CA . ALA A 1 79 ? -20.403 -10.499 4.820 1.00 60.38 79 ALA A CA 1
ATOM 641 C C . ALA A 1 79 ? -19.660 -11.408 3.831 1.00 60.38 79 ALA A C 1
ATOM 643 O O . ALA A 1 79 ? -18.431 -11.354 3.770 1.00 60.38 79 ALA A O 1
ATOM 644 N N . ARG A 1 80 ? -20.373 -12.210 3.028 1.00 56.84 80 ARG A N 1
ATOM 645 C CA . ARG A 1 80 ? -19.768 -13.053 1.981 1.00 56.84 80 ARG A CA 1
ATOM 646 C C . ARG A 1 80 ? -19.186 -12.224 0.840 1.00 56.84 80 ARG A C 1
ATOM 648 O O . ARG A 1 80 ? -18.067 -12.502 0.409 1.00 56.84 80 ARG A O 1
ATOM 655 N N . LEU A 1 81 ? -19.898 -11.189 0.393 1.00 54.78 81 LEU A N 1
ATOM 656 C CA . LEU A 1 81 ? -19.424 -10.291 -0.661 1.00 54.78 81 LEU A CA 1
ATOM 657 C C . LEU A 1 81 ? -18.209 -9.481 -0.189 1.00 54.78 81 LEU A C 1
ATOM 659 O O . LEU A 1 81 ? -17.200 -9.404 -0.885 1.00 54.78 81 LEU A O 1
ATOM 663 N N . LYS A 1 82 ? -18.259 -8.969 1.046 1.00 55.00 82 LYS A N 1
ATOM 664 C CA . LYS A 1 82 ? -17.144 -8.264 1.684 1.00 55.00 82 LYS A CA 1
ATOM 665 C C . LYS A 1 82 ? -15.920 -9.169 1.807 1.00 55.00 82 LYS A C 1
ATOM 667 O O . LYS A 1 82 ? -14.862 -8.765 1.353 1.00 55.00 82 LYS A O 1
ATOM 672 N N . LYS A 1 83 ? -16.067 -10.404 2.306 1.00 54.31 83 LYS A N 1
ATOM 673 C CA . LYS A 1 83 ? -14.961 -11.378 2.417 1.00 54.31 83 LYS A CA 1
ATOM 674 C C . LYS A 1 83 ? -14.305 -11.711 1.072 1.00 54.31 83 LYS A C 1
ATOM 676 O O . LYS A 1 83 ? -13.086 -11.829 1.027 1.00 54.31 83 LYS A O 1
ATOM 681 N N . ARG A 1 84 ? -15.085 -11.843 -0.010 1.00 51.28 84 ARG A N 1
ATOM 682 C CA . ARG A 1 84 ? -14.555 -12.150 -1.354 1.00 51.28 84 ARG A CA 1
ATOM 683 C C . ARG A 1 84 ? -13.830 -10.973 -2.002 1.00 51.28 84 ARG A C 1
ATOM 685 O O . ARG A 1 84 ? -12.847 -11.190 -2.696 1.00 51.28 84 ARG A O 1
ATOM 692 N N . VAL A 1 85 ? -14.285 -9.745 -1.764 1.00 49.03 85 VAL A N 1
ATOM 693 C CA . VAL A 1 85 ? -13.665 -8.540 -2.339 1.00 49.03 85 VAL A CA 1
ATOM 694 C C . VAL A 1 85 ? -12.438 -8.093 -1.543 1.00 49.03 85 VAL A C 1
ATOM 696 O O . VAL A 1 85 ? -11.528 -7.492 -2.108 1.00 49.03 85 VAL A O 1
ATOM 699 N N . THR A 1 86 ? -12.380 -8.352 -0.234 1.00 45.59 86 THR A N 1
ATOM 700 C CA . THR A 1 86 ? -11.358 -7.706 0.594 1.00 45.59 86 THR A CA 1
ATOM 701 C C . THR A 1 86 ? -10.019 -8.417 0.691 1.00 45.59 86 THR A C 1
ATOM 703 O O . THR A 1 86 ? -9.146 -7.767 1.264 1.00 45.59 86 THR A O 1
ATOM 706 N N . LEU A 1 87 ? -9.845 -9.659 0.187 1.00 44.31 87 LEU A N 1
ATOM 707 C CA . LEU A 1 87 ? -8.621 -10.482 0.370 1.00 44.31 87 LEU A CA 1
ATOM 708 C C . LEU A 1 87 ? -7.936 -10.122 1.700 1.00 44.31 87 LEU A C 1
ATOM 710 O O . LEU A 1 87 ? -6.799 -9.654 1.736 1.00 44.31 87 LEU A O 1
ATOM 714 N N . CYS A 1 88 ? -8.732 -10.135 2.778 1.00 43.84 88 CYS A N 1
ATOM 715 C CA . CYS A 1 88 ? -8.285 -9.588 4.049 1.00 43.84 88 CYS A CA 1
ATOM 716 C C . CYS A 1 88 ? -7.141 -10.467 4.524 1.00 43.84 88 CYS A C 1
ATOM 718 O O . CYS A 1 88 ? -7.335 -11.676 4.633 1.00 43.84 88 CYS A O 1
ATOM 720 N N . ALA A 1 89 ? -5.996 -9.860 4.842 1.00 40.78 89 ALA A N 1
ATOM 721 C CA . ALA A 1 89 ? -5.070 -10.490 5.762 1.00 40.78 89 ALA A CA 1
ATOM 722 C C . ALA A 1 89 ? -5.881 -10.927 6.987 1.00 40.78 89 ALA A C 1
ATOM 724 O O . ALA A 1 89 ? -6.607 -10.121 7.582 1.00 40.78 89 ALA A O 1
ATOM 725 N N . GLU A 1 90 ? -5.829 -12.224 7.267 1.00 40.69 90 GLU A N 1
ATOM 726 C CA . GLU A 1 90 ? -6.413 -12.819 8.457 1.00 40.69 90 GLU A CA 1
ATOM 727 C C . GLU A 1 90 ? -5.852 -12.092 9.679 1.00 40.69 90 GLU A C 1
ATOM 729 O O . GLU A 1 90 ? -4.713 -11.617 9.650 1.00 40.69 90 GLU A O 1
ATOM 734 N N . ASP A 1 91 ? -6.680 -11.928 10.710 1.00 40.12 91 ASP A N 1
ATOM 735 C CA . ASP A 1 91 ? -6.347 -11.152 11.896 1.00 40.12 91 ASP A CA 1
ATOM 736 C C . ASP A 1 91 ? -4.965 -11.561 12.438 1.00 40.12 91 ASP A C 1
ATOM 738 O O . ASP A 1 91 ? -4.832 -12.525 13.185 1.00 40.12 91 ASP A O 1
ATOM 742 N N . VAL A 1 92 ? -3.920 -10.762 12.175 1.00 42.16 92 VAL A N 1
ATOM 743 C CA . VAL A 1 92 ? -2.655 -10.809 12.938 1.00 42.16 92 VAL A CA 1
ATOM 744 C C . VAL A 1 92 ? -2.874 -10.146 14.308 1.00 42.16 92 VAL A C 1
ATOM 746 O O . VAL A 1 92 ? -2.025 -9.457 14.864 1.00 42.16 92 VAL A O 1
ATOM 749 N N . VAL A 1 93 ? -4.060 -10.342 14.875 1.00 43.88 93 VAL A N 1
ATOM 750 C CA . VAL A 1 93 ? -4.241 -10.422 16.308 1.00 43.88 93 VAL A CA 1
ATOM 751 C C . VAL A 1 93 ? -4.064 -11.902 16.597 1.00 43.88 93 VAL A C 1
ATOM 753 O O . VAL A 1 93 ? -5.034 -12.650 16.639 1.00 43.88 93 VAL A O 1
ATOM 756 N N . GLN A 1 94 ? -2.812 -12.337 16.767 1.00 34.25 94 GLN A N 1
ATOM 757 C CA . GLN A 1 94 ? -2.555 -13.572 17.497 1.00 34.25 94 GLN A CA 1
ATOM 758 C C . GLN A 1 94 ? -3.308 -13.453 18.823 1.00 34.25 94 GLN A C 1
ATOM 760 O O . GLN A 1 94 ? -2.903 -12.735 19.739 1.00 34.25 94 GLN A O 1
ATOM 765 N N . THR A 1 95 ? -4.451 -14.120 18.887 1.00 35.44 95 THR A N 1
ATOM 766 C CA . THR A 1 95 ? -5.283 -14.289 20.063 1.00 35.44 95 THR A CA 1
ATOM 767 C C . THR A 1 95 ? -4.559 -15.221 21.022 1.00 35.44 95 THR A C 1
ATOM 769 O O . THR A 1 95 ? -4.975 -16.350 21.248 1.00 35.44 95 THR A O 1
ATOM 772 N N . ASN A 1 96 ? -3.486 -14.736 21.643 1.00 31.80 96 ASN A N 1
ATOM 773 C CA . ASN A 1 96 ? -3.241 -15.117 23.023 1.00 31.80 96 ASN A CA 1
ATOM 774 C C . ASN A 1 96 ? -4.335 -14.406 23.824 1.00 31.80 96 ASN A C 1
ATOM 776 O O . ASN A 1 96 ? -4.268 -13.198 24.048 1.00 31.80 96 ASN A O 1
ATOM 780 N N . ALA A 1 97 ? -5.384 -15.152 24.172 1.00 40.06 97 ALA A N 1
ATOM 781 C CA . ALA A 1 97 ? -6.672 -14.699 24.708 1.00 40.06 97 ALA A CA 1
ATOM 782 C C . ALA A 1 97 ? -6.628 -13.837 25.996 1.00 40.06 97 ALA A C 1
ATOM 784 O O . ALA A 1 97 ? -7.672 -13.475 26.529 1.00 40.06 97 ALA A O 1
ATOM 785 N N . LEU A 1 98 ? -5.444 -13.463 26.486 1.00 40.28 98 LEU A N 1
ATOM 786 C CA . LEU A 1 98 ? -5.232 -12.699 27.715 1.00 40.28 98 LEU A CA 1
ATOM 787 C C . LEU A 1 98 ? -4.923 -11.212 27.496 1.00 40.28 98 LEU A C 1
ATOM 789 O O . LEU A 1 98 ? -5.093 -10.426 28.423 1.00 40.28 98 LEU A O 1
ATOM 793 N N . VAL A 1 99 ? -4.505 -10.781 26.299 1.00 43.72 99 VAL A N 1
ATOM 794 C CA . VAL A 1 99 ? -4.157 -9.369 26.062 1.00 43.72 99 VAL A CA 1
ATOM 795 C C . VAL A 1 99 ? -4.796 -8.876 24.769 1.00 43.72 99 VAL A C 1
ATOM 797 O O . VAL A 1 99 ? -4.266 -9.066 23.678 1.00 43.72 99 VAL A O 1
ATOM 800 N N . LYS A 1 100 ? -5.935 -8.182 24.885 1.00 46.22 100 LYS A N 1
ATOM 801 C CA . LYS A 1 100 ? -6.451 -7.336 23.799 1.00 46.22 100 LYS A CA 1
ATOM 802 C C . LYS A 1 100 ? -5.479 -6.171 23.613 1.00 46.22 100 LYS A C 1
ATOM 804 O O . LYS A 1 100 ? -5.557 -5.174 24.330 1.00 46.22 100 LYS A O 1
ATOM 809 N N . VAL A 1 101 ? -4.536 -6.310 22.685 1.00 53.06 101 VAL A N 1
ATOM 810 C CA . VAL A 1 101 ? -3.579 -5.252 22.346 1.00 53.06 101 VAL A CA 1
ATOM 811 C C . VAL A 1 101 ? -4.353 -4.098 21.698 1.00 53.06 101 VAL A C 1
ATOM 813 O O . VAL A 1 101 ? -4.758 -4.175 20.540 1.00 53.06 101 VAL A O 1
ATOM 816 N N . LYS A 1 102 ? -4.632 -3.040 22.468 1.00 54.84 102 LYS A N 1
ATOM 817 C CA . LYS A 1 102 ? -5.284 -1.823 21.964 1.00 54.84 102 LYS A CA 1
ATOM 818 C C . LYS A 1 102 ? -4.308 -1.046 21.080 1.00 54.84 102 LYS A C 1
ATOM 820 O O . LYS A 1 102 ? -3.127 -0.968 21.380 1.00 54.84 102 LYS A O 1
ATOM 825 N N . LEU A 1 103 ? -4.803 -0.374 20.045 1.00 53.38 103 LEU A N 1
ATOM 826 C CA . LEU A 1 103 ? -4.024 0.534 19.182 1.00 53.38 103 LEU A CA 1
ATOM 827 C C . LEU A 1 103 ? -3.123 1.532 19.938 1.00 53.38 103 LEU A C 1
ATOM 829 O O . LEU A 1 103 ? -2.053 1.908 19.455 1.00 53.38 103 LEU A O 1
ATOM 833 N N . GLU A 1 104 ? -3.558 1.946 21.125 1.00 56.62 104 GLU A N 1
ATOM 834 C CA . GLU A 1 104 ? -2.862 2.874 22.018 1.00 56.62 104 GLU A CA 1
ATOM 835 C C . GLU A 1 104 ? -1.568 2.303 22.616 1.00 56.62 104 GLU A C 1
ATOM 837 O O . GLU A 1 104 ? -0.697 3.074 23.007 1.00 56.62 104 GLU A O 1
ATOM 842 N N . THR A 1 105 ? -1.386 0.977 22.651 1.00 60.91 105 THR A N 1
ATOM 843 C CA . THR A 1 105 ? -0.170 0.369 23.219 1.00 60.91 105 THR A CA 1
ATOM 844 C C . THR A 1 105 ? 1.047 0.493 22.310 1.00 60.91 105 THR A C 1
ATOM 846 O O . THR A 1 105 ? 2.174 0.272 22.758 1.00 60.91 105 THR A O 1
ATOM 849 N N . PHE A 1 106 ? 0.853 0.831 21.032 1.00 68.69 106 PHE A N 1
ATOM 850 C CA . PHE A 1 106 ? 1.959 1.002 20.101 1.00 68.69 106 PHE A CA 1
ATOM 851 C C . PHE A 1 106 ? 2.392 2.462 20.011 1.00 68.69 106 PHE A C 1
ATOM 853 O O . PHE A 1 106 ? 1.585 3.356 19.748 1.00 68.69 106 PHE A O 1
ATOM 860 N N . ASN A 1 107 ? 3.695 2.692 20.156 1.00 75.31 107 ASN A N 1
ATOM 861 C CA . ASN A 1 107 ? 4.289 3.997 19.905 1.00 75.31 107 ASN A CA 1
ATOM 862 C C . ASN A 1 107 ? 4.320 4.287 18.401 1.00 75.31 107 ASN A C 1
ATOM 864 O O . ASN A 1 107 ? 4.496 3.386 17.573 1.00 75.31 107 ASN A O 1
ATOM 868 N N . ASN A 1 108 ? 4.194 5.564 18.044 1.00 78.75 108 ASN A N 1
ATOM 869 C CA . ASN A 1 108 ? 4.409 5.997 16.669 1.00 78.75 108 ASN A CA 1
ATOM 870 C C . ASN A 1 108 ? 5.842 5.692 16.232 1.00 78.75 108 ASN A C 1
ATOM 872 O O . ASN A 1 108 ? 6.794 5.925 16.980 1.00 78.75 108 ASN A O 1
ATOM 876 N N . ALA A 1 109 ? 5.993 5.198 15.003 1.00 80.94 109 ALA A N 1
ATOM 877 C CA . ALA A 1 109 ? 7.310 5.062 14.400 1.00 80.94 109 ALA A CA 1
ATOM 878 C C . ALA A 1 109 ? 7.932 6.451 14.231 1.00 80.94 109 ALA A C 1
ATOM 880 O O . ALA A 1 109 ? 7.296 7.345 13.664 1.00 80.94 109 ALA A O 1
ATOM 881 N N . SER A 1 110 ? 9.159 6.633 14.721 1.00 83.56 110 SER A N 1
ATOM 882 C CA . SER A 1 110 ? 9.865 7.902 14.575 1.00 83.56 110 SER A CA 1
ATOM 883 C C . SER A 1 110 ? 10.192 8.163 13.105 1.00 83.56 110 SER A C 1
ATOM 885 O O . SER A 1 110 ? 10.473 7.242 12.336 1.00 83.56 110 SER A O 1
ATOM 887 N N . LEU A 1 111 ? 10.151 9.434 12.709 1.00 83.62 111 LEU A N 1
ATOM 888 C CA . LEU A 1 111 ? 10.360 9.847 11.321 1.00 83.62 111 LEU A CA 1
ATOM 889 C C . LEU A 1 111 ? 11.681 9.352 10.707 1.00 83.62 111 LEU A C 1
ATOM 891 O O . LEU A 1 111 ? 11.629 8.896 9.567 1.00 83.62 111 LEU A O 1
ATOM 895 N N . PRO A 1 112 ? 12.825 9.326 11.428 1.00 84.12 112 PRO A N 1
ATOM 896 C CA . PRO A 1 112 ? 14.062 8.788 10.864 1.00 84.12 112 PRO A CA 1
ATOM 897 C C . PRO A 1 112 ? 13.942 7.313 10.475 1.00 84.12 112 PRO A C 1
ATOM 899 O O . PRO A 1 112 ? 14.420 6.916 9.421 1.00 84.12 112 PRO A O 1
ATOM 902 N N . HIS A 1 113 ? 13.240 6.504 11.276 1.00 86.25 113 HIS A N 1
ATOM 903 C CA . HIS A 1 113 ? 13.041 5.088 10.955 1.00 86.25 113 HIS A CA 1
ATOM 904 C C . HIS A 1 113 ? 12.129 4.920 9.737 1.00 86.25 113 HIS A C 1
ATOM 906 O O . HIS A 1 113 ? 12.355 4.035 8.920 1.00 86.25 113 HIS A O 1
ATOM 912 N N . ARG A 1 114 ? 11.118 5.788 9.584 1.00 88.44 114 ARG A N 1
ATOM 913 C CA . ARG A 1 114 ? 10.251 5.792 8.397 1.00 88.44 114 ARG A CA 1
ATOM 914 C C . ARG A 1 114 ? 11.036 6.144 7.131 1.00 88.44 114 ARG A C 1
ATOM 916 O O . ARG A 1 114 ? 10.829 5.514 6.103 1.00 88.44 114 ARG A O 1
ATOM 923 N N . PHE A 1 115 ? 11.953 7.109 7.218 1.00 87.69 115 PHE A N 1
ATOM 924 C CA . PHE A 1 115 ? 12.830 7.472 6.104 1.00 87.69 115 PHE A CA 1
ATOM 925 C C . PHE A 1 115 ? 13.793 6.335 5.744 1.00 87.69 115 PHE A C 1
ATOM 927 O O . PHE A 1 115 ? 13.893 5.967 4.579 1.00 87.69 115 PHE A O 1
ATOM 934 N N . MET A 1 116 ? 14.431 5.720 6.743 1.00 89.69 116 MET A N 1
ATOM 935 C CA . MET A 1 116 ? 15.331 4.582 6.527 1.00 89.69 116 MET A CA 1
ATOM 936 C C . MET A 1 116 ? 14.605 3.361 5.951 1.00 89.69 116 MET A C 1
ATOM 938 O O . MET A 1 116 ? 15.152 2.676 5.093 1.00 89.69 116 MET A O 1
ATOM 942 N N . ALA A 1 117 ? 13.361 3.105 6.367 1.00 91.44 117 ALA A N 1
ATOM 943 C CA . ALA A 1 117 ? 12.518 2.091 5.737 1.00 91.44 117 ALA A CA 1
ATOM 944 C C . ALA A 1 117 ? 12.260 2.418 4.256 1.00 91.44 117 ALA A C 1
ATOM 946 O O . ALA A 1 117 ? 12.409 1.543 3.408 1.00 91.44 117 ALA A O 1
ATOM 947 N N . GLY A 1 118 ? 11.9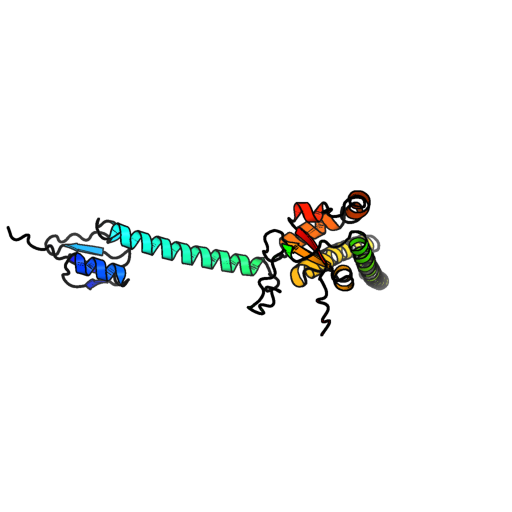64 3.684 3.944 1.00 90.69 118 GLY A N 1
ATOM 948 C CA . GLY A 1 118 ? 11.811 4.155 2.568 1.00 90.69 118 GLY A CA 1
ATOM 949 C C . GLY A 1 118 ? 13.071 3.970 1.718 1.00 90.69 118 GLY A C 1
ATOM 950 O O . GLY A 1 118 ? 12.956 3.562 0.573 1.00 90.69 118 GLY A O 1
ATOM 951 N N . LEU A 1 119 ? 14.270 4.188 2.272 1.00 91.94 119 LEU A N 1
ATOM 952 C CA . LEU A 1 119 ? 15.531 3.945 1.555 1.00 91.94 119 LEU A CA 1
ATOM 953 C C . LEU A 1 119 ? 15.728 2.470 1.187 1.00 91.94 119 LEU A C 1
ATOM 955 O O . LEU A 1 119 ? 16.172 2.172 0.080 1.00 91.94 119 LEU A O 1
ATOM 959 N N . ILE A 1 120 ? 15.376 1.548 2.088 1.00 93.69 120 ILE A N 1
ATOM 960 C CA . ILE A 1 120 ? 15.432 0.108 1.797 1.00 93.69 120 ILE A CA 1
ATOM 961 C C . ILE A 1 120 ? 14.438 -0.243 0.687 1.00 93.69 120 ILE A C 1
ATOM 963 O O . ILE A 1 120 ? 14.799 -0.949 -0.254 1.00 93.69 120 ILE A O 1
ATOM 967 N N . ASP A 1 121 ? 13.212 0.283 0.757 1.00 93.62 121 ASP A N 1
ATOM 968 C CA . ASP A 1 121 ? 12.215 0.080 -0.296 1.00 93.62 121 ASP A CA 1
ATOM 969 C C . ASP A 1 121 ? 12.682 0.663 -1.640 1.00 93.62 121 ASP A C 1
ATOM 971 O O . ASP A 1 121 ? 12.508 0.020 -2.671 1.00 93.62 121 ASP A O 1
ATOM 975 N N . THR A 1 122 ? 13.361 1.815 -1.649 1.00 93.44 122 THR A N 1
ATOM 976 C CA . THR A 1 122 ? 14.002 2.362 -2.856 1.00 93.44 122 THR A CA 1
ATOM 977 C C . THR A 1 122 ? 15.044 1.403 -3.429 1.00 93.44 122 THR A C 1
ATOM 979 O O . THR A 1 122 ? 15.095 1.223 -4.642 1.00 93.44 122 THR A O 1
ATOM 982 N N . GLY A 1 123 ? 15.833 0.732 -2.585 1.00 95.50 123 GLY A N 1
ATOM 983 C CA . GLY A 1 123 ? 16.764 -0.309 -3.028 1.00 95.50 123 GLY A CA 1
ATOM 984 C C . GLY A 1 123 ? 16.057 -1.469 -3.737 1.00 95.50 123 GLY A C 1
ATOM 985 O O . GLY A 1 123 ? 16.482 -1.883 -4.815 1.00 95.50 123 GLY A O 1
ATOM 986 N N . VAL A 1 124 ? 14.933 -1.942 -3.187 1.00 95.38 124 VAL A N 1
ATOM 987 C CA . VAL A 1 124 ? 14.096 -2.975 -3.826 1.00 95.38 124 VAL A CA 1
ATOM 988 C C . VAL A 1 124 ? 13.567 -2.488 -5.179 1.00 95.38 124 VAL A C 1
ATOM 990 O O . VAL A 1 124 ? 13.636 -3.226 -6.161 1.00 95.38 124 VAL A O 1
ATOM 993 N N . ILE A 1 125 ? 13.099 -1.237 -5.250 1.00 95.81 125 ILE A N 1
ATOM 994 C CA . ILE A 1 125 ? 12.607 -0.604 -6.484 1.00 95.81 125 ILE A CA 1
ATOM 995 C C . ILE A 1 125 ? 13.701 -0.536 -7.550 1.00 95.81 125 ILE A C 1
ATOM 997 O O . ILE A 1 125 ? 13.442 -0.889 -8.696 1.00 95.81 125 ILE A O 1
ATOM 1001 N N . ILE A 1 126 ? 14.917 -0.125 -7.181 1.00 96.88 126 ILE A N 1
ATOM 1002 C CA . ILE A 1 126 ? 16.058 -0.036 -8.102 1.00 96.88 126 ILE A CA 1
ATOM 1003 C C . ILE A 1 126 ? 16.406 -1.418 -8.659 1.00 96.88 126 ILE A C 1
ATOM 1005 O O . ILE A 1 126 ? 16.556 -1.563 -9.869 1.00 96.88 126 ILE A O 1
ATOM 1009 N N . ILE A 1 127 ? 16.487 -2.441 -7.803 1.00 97.25 127 ILE A N 1
ATOM 1010 C CA . ILE A 1 127 ? 16.784 -3.810 -8.244 1.00 97.25 127 ILE A CA 1
ATOM 1011 C C . ILE A 1 127 ? 15.707 -4.303 -9.218 1.00 97.25 127 ILE A C 1
ATOM 1013 O O . ILE A 1 127 ? 16.036 -4.808 -10.290 1.00 97.25 127 ILE A O 1
ATOM 1017 N N . GLY A 1 128 ? 14.426 -4.117 -8.891 1.00 96.75 128 GLY A N 1
ATOM 1018 C CA . GLY A 1 128 ? 13.332 -4.498 -9.787 1.00 96.75 128 GLY A CA 1
ATOM 1019 C C . GLY A 1 128 ? 13.340 -3.726 -11.108 1.00 96.75 128 GLY A C 1
ATOM 1020 O O . GLY A 1 128 ? 13.145 -4.328 -12.161 1.00 96.75 128 GLY A O 1
ATOM 1021 N N . ALA A 1 129 ? 13.641 -2.425 -11.079 1.00 96.88 129 ALA A N 1
ATOM 1022 C CA . ALA A 1 129 ? 13.773 -1.603 -12.280 1.00 96.88 129 ALA A CA 1
ATOM 1023 C C . ALA A 1 129 ? 14.904 -2.098 -13.193 1.00 96.88 129 ALA A C 1
ATOM 1025 O O . ALA A 1 129 ? 14.702 -2.203 -14.400 1.00 96.88 129 ALA A O 1
ATOM 1026 N N . ILE A 1 130 ? 16.062 -2.457 -12.625 1.00 97.62 130 ILE A N 1
ATOM 1027 C CA . ILE A 1 130 ? 17.188 -3.031 -13.377 1.00 97.62 130 ILE A CA 1
ATOM 1028 C C . ILE A 1 130 ? 16.784 -4.365 -14.009 1.00 97.62 130 ILE A C 1
ATOM 1030 O O . ILE A 1 130 ? 17.042 -4.577 -15.189 1.00 97.62 130 ILE A O 1
ATOM 1034 N N . LEU A 1 131 ? 16.117 -5.253 -13.265 1.00 97.94 131 LEU A N 1
ATOM 1035 C CA . LEU A 1 131 ? 15.673 -6.546 -13.796 1.00 97.94 131 LEU A CA 1
ATOM 1036 C C . LEU A 1 131 ? 14.666 -6.387 -14.942 1.00 97.94 131 LEU A C 1
ATOM 1038 O O . LEU A 1 131 ? 14.795 -7.057 -15.964 1.00 97.94 131 LEU A O 1
ATOM 1042 N N . ILE A 1 132 ? 13.697 -5.479 -14.800 1.00 97.19 132 ILE A N 1
ATOM 1043 C CA . ILE A 1 132 ? 12.720 -5.175 -15.855 1.00 97.19 132 ILE A CA 1
ATOM 1044 C C . ILE A 1 132 ? 13.423 -4.565 -17.071 1.00 97.19 132 ILE A C 1
ATOM 1046 O O . ILE A 1 132 ? 13.159 -4.978 -18.197 1.00 97.19 132 ILE A O 1
ATOM 1050 N N . TYR A 1 133 ? 14.350 -3.630 -16.858 1.00 96.38 133 TYR A N 1
ATOM 1051 C CA . TYR A 1 133 ? 15.148 -3.046 -17.931 1.00 96.38 133 TYR A CA 1
ATOM 1052 C C . TYR A 1 133 ? 15.938 -4.114 -18.696 1.00 96.38 133 TYR A C 1
ATOM 1054 O O . TYR A 1 133 ? 15.841 -4.176 -19.918 1.00 96.38 133 TYR A O 1
ATOM 1062 N N . LEU A 1 134 ? 16.664 -4.993 -17.996 1.00 96.94 134 LEU A N 1
ATOM 1063 C CA . LEU A 1 134 ? 17.434 -6.076 -18.615 1.00 96.94 134 LEU A CA 1
ATOM 1064 C C . LEU A 1 134 ? 16.532 -7.056 -19.374 1.00 96.94 134 LEU A C 1
ATOM 1066 O O . LEU A 1 134 ? 16.886 -7.495 -20.466 1.00 96.94 134 LEU A O 1
ATOM 1070 N N . PHE A 1 135 ? 15.351 -7.363 -18.833 1.00 96.88 135 PHE A N 1
ATOM 1071 C CA . PHE A 1 135 ? 14.363 -8.206 -19.499 1.00 96.88 135 PHE A CA 1
ATOM 1072 C C . PHE A 1 135 ? 13.874 -7.584 -20.816 1.00 96.88 135 PHE A C 1
ATOM 1074 O O . PHE A 1 135 ? 13.883 -8.249 -21.849 1.00 96.88 135 PHE A O 1
ATOM 1081 N N . PHE A 1 136 ? 13.511 -6.299 -20.819 1.00 96.12 136 PHE A N 1
ATOM 1082 C CA . PHE A 1 136 ? 13.073 -5.613 -22.039 1.00 96.12 136 PHE A CA 1
ATOM 1083 C C . PHE A 1 136 ? 14.215 -5.349 -23.027 1.00 96.12 136 PHE A C 1
ATOM 1085 O O . PHE A 1 136 ? 13.995 -5.421 -24.234 1.00 96.12 136 PHE A O 1
ATOM 1092 N N . ALA A 1 137 ? 15.438 -5.125 -22.543 1.00 94.62 137 ALA A N 1
ATOM 1093 C CA . ALA A 1 137 ? 16.628 -5.054 -23.386 1.00 94.62 137 ALA A CA 1
ATOM 1094 C C . ALA A 1 137 ? 16.895 -6.392 -24.095 1.00 94.62 137 ALA A C 1
ATOM 1096 O O . ALA A 1 137 ? 17.215 -6.402 -25.282 1.00 94.62 137 ALA A O 1
ATOM 1097 N N . LEU A 1 138 ? 16.699 -7.522 -23.404 1.00 96.19 138 LEU A N 1
ATOM 1098 C CA . LEU A 1 138 ? 16.790 -8.853 -24.003 1.00 96.19 138 LEU A CA 1
ATOM 1099 C C . LEU A 1 138 ? 15.692 -9.079 -25.053 1.00 96.19 138 LEU A C 1
ATOM 1101 O O . LEU A 1 138 ? 15.988 -9.550 -26.146 1.00 96.19 138 LEU A O 1
ATOM 1105 N N . LEU A 1 139 ? 14.439 -8.715 -24.759 1.00 95.81 139 LEU A N 1
ATOM 1106 C CA . LEU A 1 139 ? 13.337 -8.825 -25.726 1.00 95.81 139 LEU A CA 1
ATOM 1107 C C . LEU A 1 139 ? 13.576 -7.984 -26.987 1.00 95.81 139 LEU A C 1
ATOM 1109 O O . LEU A 1 139 ? 13.251 -8.424 -28.090 1.00 95.81 139 LEU A O 1
ATOM 1113 N N . PHE A 1 140 ? 14.158 -6.795 -26.827 1.00 95.81 140 PHE A N 1
ATOM 1114 C CA . PHE A 1 140 ? 14.569 -5.945 -27.939 1.00 95.81 140 PHE A CA 1
ATOM 1115 C C . PHE A 1 140 ? 15.709 -6.576 -28.746 1.00 95.81 140 PHE A C 1
ATOM 1117 O O . PHE A 1 140 ? 15.627 -6.640 -29.969 1.00 95.81 140 PHE A O 1
ATOM 1124 N N . TYR A 1 141 ? 16.736 -7.109 -28.075 1.00 95.69 141 TYR A N 1
ATOM 1125 C CA . TYR A 1 141 ? 17.848 -7.803 -28.732 1.00 95.69 141 TYR A CA 1
ATOM 1126 C C . TYR A 1 141 ? 17.385 -9.018 -29.551 1.00 95.69 141 TYR A C 1
ATOM 1128 O O . TYR A 1 141 ? 17.905 -9.276 -30.632 1.00 95.69 141 TYR A O 1
ATOM 1136 N N . LEU A 1 142 ? 16.369 -9.736 -29.066 1.00 96.12 142 LEU A N 1
ATOM 1137 C CA . LEU A 1 142 ? 15.745 -10.859 -29.772 1.00 96.12 142 LEU A CA 1
ATOM 1138 C C . LEU A 1 142 ? 14.795 -10.429 -30.907 1.00 96.12 142 LEU A C 1
ATOM 1140 O O . LEU A 1 142 ? 14.238 -11.291 -31.582 1.00 96.12 142 LEU A O 1
ATOM 1144 N N . GLY A 1 143 ? 14.575 -9.127 -31.113 1.00 93.75 143 GLY A N 1
ATOM 1145 C CA . GLY A 1 143 ? 13.686 -8.597 -32.152 1.00 93.75 143 GLY A CA 1
ATOM 1146 C C . GLY A 1 143 ? 12.190 -8.796 -31.880 1.00 93.75 143 GLY A C 1
ATOM 1147 O O . GLY A 1 143 ? 11.380 -8.627 -32.785 1.00 93.75 143 GLY A O 1
ATOM 1148 N N . ILE A 1 144 ? 11.805 -9.153 -30.649 1.00 94.44 144 ILE A N 1
ATOM 1149 C CA . ILE A 1 144 ? 10.402 -9.405 -30.271 1.00 94.44 144 ILE A CA 1
ATOM 1150 C C . ILE A 1 144 ? 9.630 -8.088 -30.127 1.00 94.44 144 ILE A C 1
ATOM 1152 O O . ILE A 1 144 ? 8.431 -8.028 -30.395 1.00 94.44 144 ILE A O 1
ATOM 1156 N N . VAL A 1 145 ? 10.309 -7.030 -29.679 1.00 93.44 145 VAL A N 1
ATOM 1157 C CA . VAL A 1 145 ? 9.706 -5.721 -29.409 1.00 93.44 145 VAL A CA 1
ATOM 1158 C C . VAL A 1 145 ? 10.434 -4.653 -30.215 1.00 93.44 145 VAL A C 1
ATOM 1160 O O . VAL A 1 145 ? 11.659 -4.575 -30.169 1.00 93.44 145 VAL A O 1
ATOM 1163 N N . GLY A 1 146 ? 9.677 -3.820 -30.931 1.00 92.56 146 GLY A N 1
ATOM 1164 C CA . GLY A 1 146 ? 10.217 -2.713 -31.719 1.00 92.56 146 GLY A CA 1
ATOM 1165 C C . GLY A 1 146 ? 10.803 -1.575 -30.865 1.00 92.56 146 GLY A C 1
ATOM 1166 O O . GLY A 1 146 ? 10.424 -1.412 -29.695 1.00 92.56 146 GLY A O 1
ATOM 1167 N N . PRO A 1 147 ? 11.713 -0.763 -31.435 1.00 91.38 147 PRO A N 1
ATOM 1168 C CA . PRO A 1 147 ? 12.376 0.342 -30.736 1.00 91.38 147 PRO A CA 1
ATOM 1169 C C . PRO A 1 147 ? 11.396 1.409 -30.234 1.00 91.38 147 PRO A C 1
ATOM 1171 O O . PRO A 1 147 ? 11.624 2.015 -29.190 1.00 91.38 147 PRO A O 1
ATOM 1174 N N . GLU A 1 148 ? 10.282 1.612 -30.936 1.00 92.50 148 GLU A N 1
ATOM 1175 C CA . GLU A 1 148 ? 9.243 2.565 -30.554 1.00 92.50 148 GLU A CA 1
ATOM 1176 C C . GLU A 1 148 ? 8.438 2.126 -29.325 1.00 92.50 148 GLU A C 1
ATOM 1178 O O . GLU A 1 148 ? 7.932 2.976 -28.601 1.00 92.50 148 GLU A O 1
ATOM 1183 N N . ASN A 1 149 ? 8.346 0.819 -29.048 1.00 92.56 149 ASN A N 1
ATOM 1184 C CA . ASN A 1 149 ? 7.457 0.272 -28.017 1.00 92.56 149 ASN A CA 1
ATOM 1185 C C . ASN A 1 149 ? 8.187 -0.239 -26.768 1.00 92.56 149 ASN A C 1
ATOM 1187 O O . ASN A 1 149 ? 7.586 -0.292 -25.691 1.00 92.56 149 ASN A O 1
ATOM 1191 N N . VAL A 1 150 ? 9.470 -0.604 -26.880 1.00 94.31 150 VAL A N 1
ATOM 1192 C CA . VAL A 1 150 ? 10.231 -1.248 -25.793 1.00 94.31 150 VAL A CA 1
ATOM 1193 C C . VAL A 1 150 ? 10.233 -0.426 -24.506 1.00 94.31 150 VAL A C 1
ATOM 1195 O O . VAL A 1 150 ? 9.993 -0.963 -23.423 1.00 94.31 150 VAL A O 1
ATOM 1198 N N . PHE A 1 151 ? 10.428 0.889 -24.621 1.00 93.62 151 PHE A N 1
ATOM 1199 C CA . PHE A 1 151 ? 10.444 1.778 -23.467 1.00 93.62 151 PHE A CA 1
ATOM 1200 C C . PHE A 1 151 ? 9.066 1.870 -22.804 1.00 93.62 151 PHE A C 1
ATOM 1202 O O . PHE A 1 151 ? 8.961 1.699 -21.590 1.00 93.62 151 PHE A O 1
ATOM 1209 N N . TYR A 1 152 ? 8.002 2.100 -23.581 1.00 95.00 152 TYR A N 1
ATOM 1210 C CA . TYR A 1 152 ? 6.651 2.258 -23.037 1.00 95.00 152 TYR A CA 1
ATOM 1211 C C . TYR A 1 152 ? 6.146 0.978 -22.375 1.00 95.00 152 TYR A C 1
ATOM 1213 O O . TYR A 1 152 ? 5.581 1.039 -21.284 1.00 95.00 152 TYR A O 1
ATOM 1221 N N . LEU A 1 153 ? 6.394 -0.183 -22.986 1.00 95.50 153 LEU A N 1
ATOM 1222 C CA . LEU A 1 153 ? 6.036 -1.470 -22.396 1.00 95.50 153 LEU A CA 1
ATOM 1223 C C . LEU A 1 153 ? 6.815 -1.724 -21.101 1.00 95.50 153 LEU A C 1
ATOM 1225 O O . LEU A 1 153 ? 6.205 -2.069 -20.089 1.00 95.50 153 LEU A O 1
ATOM 1229 N N . GLY A 1 154 ? 8.128 -1.474 -21.099 1.00 96.12 154 GLY A N 1
ATOM 1230 C CA . GLY A 1 154 ? 8.949 -1.567 -19.891 1.00 96.12 154 GLY A CA 1
ATOM 1231 C C . GLY A 1 154 ? 8.466 -0.636 -18.779 1.00 96.12 154 GLY A C 1
ATOM 1232 O O . GLY A 1 154 ? 8.358 -1.048 -17.625 1.00 96.12 154 GLY A O 1
ATOM 1233 N N . PHE A 1 155 ? 8.093 0.596 -19.128 1.00 95.81 155 PHE A N 1
ATOM 1234 C CA . PHE A 1 155 ? 7.567 1.585 -18.192 1.00 95.81 155 PHE A CA 1
ATOM 1235 C C . PHE A 1 155 ? 6.207 1.180 -17.605 1.00 95.81 155 PHE A C 1
ATOM 1237 O O . PHE A 1 155 ? 6.000 1.300 -16.397 1.00 95.81 155 PHE A O 1
ATOM 1244 N N . ILE A 1 156 ? 5.292 0.654 -18.426 1.00 96.50 156 ILE A N 1
ATOM 1245 C CA . ILE A 1 156 ? 3.995 0.138 -17.964 1.00 96.50 156 ILE A CA 1
ATOM 1246 C C . ILE A 1 156 ? 4.206 -1.041 -17.012 1.00 96.50 156 ILE A C 1
ATOM 1248 O O . ILE A 1 156 ? 3.635 -1.056 -15.921 1.00 96.50 156 ILE A O 1
ATOM 1252 N N . VAL A 1 157 ? 5.054 -2.005 -17.387 1.00 97.19 157 VAL A N 1
ATOM 1253 C CA . VAL A 1 157 ? 5.367 -3.165 -16.539 1.00 97.19 157 VAL A CA 1
ATOM 1254 C C . VAL A 1 157 ? 5.999 -2.723 -15.222 1.00 97.19 157 VAL A C 1
ATOM 1256 O O . VAL A 1 157 ? 5.605 -3.222 -14.168 1.00 97.19 157 VAL A O 1
ATOM 1259 N N . PHE A 1 158 ? 6.907 -1.746 -15.251 1.00 97.00 158 PHE A N 1
ATOM 1260 C CA . PHE A 1 158 ? 7.484 -1.155 -14.047 1.00 97.00 158 PHE A CA 1
ATOM 1261 C C . PHE A 1 158 ? 6.419 -0.540 -13.135 1.00 97.00 158 PHE A C 1
ATOM 1263 O O . PHE A 1 158 ? 6.410 -0.830 -11.940 1.00 97.00 158 PHE A O 1
ATOM 1270 N N . TRP A 1 159 ? 5.490 0.256 -13.671 1.00 95.44 159 TRP A N 1
ATOM 1271 C CA . TRP A 1 159 ? 4.415 0.850 -12.873 1.00 95.44 159 TRP A CA 1
ATOM 1272 C C . TRP A 1 159 ? 3.475 -0.190 -12.272 1.00 95.44 159 TRP A C 1
ATOM 1274 O O . TRP A 1 159 ? 3.124 -0.089 -11.095 1.00 95.44 159 TRP A O 1
ATOM 1284 N N . VAL A 1 160 ? 3.088 -1.204 -13.049 1.00 95.81 160 VAL A N 1
ATOM 1285 C CA . VAL A 1 160 ? 2.258 -2.310 -12.555 1.00 95.81 160 VAL A CA 1
ATOM 1286 C C . VAL A 1 160 ? 2.985 -3.052 -11.437 1.00 95.81 160 VAL A C 1
ATOM 1288 O O . VAL A 1 160 ? 2.413 -3.255 -10.366 1.00 95.81 160 VAL A O 1
ATOM 1291 N N . TRP A 1 161 ? 4.258 -3.390 -11.644 1.00 96.38 161 TRP A N 1
ATOM 1292 C CA . TRP A 1 161 ? 5.086 -4.054 -10.643 1.00 96.38 161 TRP A CA 1
ATOM 1293 C C . TRP A 1 161 ? 5.239 -3.217 -9.367 1.00 96.38 161 TRP A C 1
ATOM 1295 O O . TRP A 1 161 ? 5.037 -3.736 -8.271 1.00 96.38 161 TRP A O 1
ATOM 1305 N N . LEU A 1 162 ? 5.514 -1.917 -9.494 1.00 95.19 162 LEU A N 1
ATOM 1306 C CA . LEU A 1 162 ? 5.657 -0.987 -8.373 1.00 95.19 162 LEU A CA 1
ATOM 1307 C C . LEU A 1 162 ? 4.372 -0.910 -7.537 1.00 95.19 162 LEU A C 1
ATOM 1309 O O . LEU A 1 162 ? 4.407 -1.018 -6.308 1.00 95.19 162 LEU A O 1
ATOM 1313 N N . LEU A 1 163 ? 3.222 -0.754 -8.200 1.00 94.62 163 LEU A N 1
ATOM 1314 C CA . LEU A 1 163 ? 1.917 -0.718 -7.540 1.00 94.62 163 LEU A CA 1
ATOM 1315 C C . LEU A 1 163 ? 1.598 -2.051 -6.863 1.00 94.62 163 LEU A C 1
ATOM 1317 O O . LEU A 1 163 ? 1.108 -2.053 -5.730 1.00 94.62 163 LEU A O 1
ATOM 1321 N N . MET A 1 164 ? 1.892 -3.173 -7.525 1.00 93.38 164 MET A N 1
ATOM 1322 C CA . MET A 1 164 ? 1.710 -4.507 -6.959 1.00 93.38 164 MET A CA 1
ATOM 1323 C C . MET A 1 164 ? 2.597 -4.728 -5.737 1.00 93.38 164 MET A C 1
ATOM 1325 O O . MET A 1 164 ? 2.079 -5.188 -4.723 1.00 93.38 164 MET A O 1
ATOM 1329 N N . TYR A 1 165 ? 3.881 -4.359 -5.795 1.00 94.25 165 TYR A N 1
ATOM 1330 C CA . TYR A 1 165 ? 4.827 -4.485 -4.685 1.00 94.25 165 TYR A CA 1
ATOM 1331 C C . TYR A 1 165 ? 4.264 -3.841 -3.416 1.00 94.25 165 TYR A C 1
ATOM 1333 O O . TYR A 1 165 ? 3.990 -4.529 -2.433 1.00 94.25 165 TYR A O 1
ATOM 1341 N N . PHE A 1 166 ? 3.986 -2.537 -3.454 1.00 92.88 166 PHE A N 1
ATOM 1342 C CA . PHE A 1 166 ? 3.488 -1.832 -2.274 1.00 92.88 166 PHE A CA 1
ATOM 1343 C C . PHE A 1 166 ? 2.098 -2.309 -1.849 1.00 92.88 166 PHE A C 1
ATOM 1345 O O . PHE A 1 166 ? 1.859 -2.541 -0.665 1.00 92.88 166 PHE A O 1
ATOM 1352 N N . THR A 1 167 ? 1.171 -2.482 -2.795 1.00 92.00 167 THR A N 1
ATOM 1353 C CA . THR A 1 167 ? -0.213 -2.850 -2.466 1.00 92.00 167 THR A CA 1
ATOM 1354 C C . THR A 1 167 ? -0.291 -4.240 -1.848 1.00 92.00 167 THR A C 1
ATOM 1356 O O . THR A 1 167 ? -0.971 -4.408 -0.838 1.00 92.00 167 THR A O 1
ATOM 1359 N N . LEU A 1 168 ? 0.413 -5.230 -2.405 1.00 89.44 168 LEU A N 1
ATOM 1360 C CA . LEU A 1 168 ? 0.407 -6.596 -1.884 1.00 89.44 168 LEU A CA 1
ATOM 1361 C C . LEU A 1 168 ? 1.167 -6.694 -0.566 1.00 89.44 168 LEU A C 1
ATOM 1363 O O . LEU A 1 168 ? 0.643 -7.286 0.374 1.00 89.44 168 LEU A O 1
ATOM 1367 N N . SER A 1 169 ? 2.348 -6.078 -0.449 1.00 88.81 169 SER A N 1
ATOM 1368 C CA . SER A 1 169 ? 3.095 -6.088 0.814 1.00 88.81 169 SER A CA 1
ATOM 1369 C C . SER A 1 169 ? 2.280 -5.471 1.952 1.00 88.81 169 SER A C 1
ATOM 1371 O O . SER A 1 169 ? 2.148 -6.064 3.022 1.00 88.81 169 SER A O 1
ATOM 1373 N N . ILE A 1 170 ? 1.638 -4.327 1.710 1.00 88.69 170 ILE A N 1
ATOM 1374 C CA . ILE A 1 170 ? 0.833 -3.656 2.733 1.00 88.69 170 ILE A CA 1
ATOM 1375 C C . ILE A 1 170 ? -0.501 -4.388 2.970 1.00 88.69 170 ILE A C 1
ATOM 1377 O O . ILE A 1 170 ? -0.949 -4.476 4.109 1.00 88.69 170 ILE A O 1
ATOM 1381 N N . SER A 1 171 ? -1.152 -4.939 1.944 1.00 85.81 171 SER A N 1
ATOM 1382 C CA . SER A 1 171 ? -2.430 -5.646 2.122 1.00 85.81 171 SER A CA 1
ATOM 1383 C C . SER A 1 171 ? -2.278 -7.002 2.811 1.00 85.81 171 SER A C 1
ATOM 1385 O O . SER A 1 171 ? -3.174 -7.388 3.555 1.00 85.81 171 SER A O 1
ATOM 1387 N N . LEU A 1 172 ? -1.192 -7.737 2.545 1.00 82.25 172 LEU A N 1
ATOM 1388 C CA . LEU A 1 172 ? -0.985 -9.093 3.067 1.00 82.25 172 LEU A CA 1
ATOM 1389 C C . LEU A 1 172 ? -0.188 -9.098 4.372 1.00 82.25 172 LEU A C 1
ATOM 1391 O O . LEU A 1 172 ? -0.526 -9.831 5.294 1.00 82.25 172 LEU A O 1
ATOM 1395 N N . ALA A 1 173 ? 0.864 -8.282 4.455 1.00 79.75 173 ALA A N 1
ATOM 1396 C CA . ALA A 1 173 ? 1.784 -8.271 5.590 1.00 79.75 173 ALA A CA 1
ATOM 1397 C C . ALA A 1 173 ? 1.712 -6.982 6.416 1.00 79.75 173 ALA A C 1
ATOM 1399 O O . ALA A 1 173 ? 2.404 -6.875 7.427 1.00 79.75 173 ALA A O 1
ATOM 1400 N N . VAL A 1 174 ? 0.903 -5.990 6.008 1.00 85.06 174 VAL A N 1
ATOM 1401 C CA . VAL A 1 174 ? 0.762 -4.693 6.705 1.00 85.06 174 VAL A CA 1
ATOM 1402 C C . VAL A 1 174 ? 2.071 -3.872 6.723 1.00 85.06 174 VAL A C 1
ATOM 1404 O O . VAL A 1 174 ? 2.153 -2.788 7.310 1.00 85.06 174 VAL A O 1
ATOM 1407 N N . GLN A 1 175 ? 3.099 -4.376 6.039 1.00 88.81 175 GLN A N 1
ATOM 1408 C CA . GLN A 1 175 ? 4.474 -3.899 6.042 1.00 88.81 175 GLN A CA 1
ATOM 1409 C C . GLN A 1 175 ? 5.101 -4.114 4.664 1.00 88.81 175 GLN A C 1
ATOM 1411 O O . GLN A 1 175 ? 4.949 -5.178 4.066 1.00 88.81 175 GLN A O 1
ATOM 1416 N N . THR A 1 176 ? 5.869 -3.140 4.189 1.00 91.50 176 THR A N 1
ATOM 1417 C CA . THR A 1 176 ? 6.842 -3.330 3.102 1.00 91.50 176 THR A CA 1
ATOM 1418 C C . THR A 1 176 ? 8.112 -4.017 3.611 1.00 91.50 176 THR A C 1
ATOM 1420 O O . THR A 1 176 ? 8.307 -4.169 4.821 1.00 91.50 176 THR A O 1
ATOM 1423 N N . ILE A 1 177 ? 9.010 -4.421 2.708 1.00 89.62 177 ILE A N 1
ATOM 1424 C CA . ILE A 1 177 ? 10.294 -5.032 3.087 1.00 89.62 177 ILE A CA 1
ATOM 1425 C C . ILE A 1 177 ? 11.109 -4.066 3.958 1.00 89.62 177 ILE A C 1
ATOM 1427 O O . ILE A 1 177 ? 11.594 -4.456 5.024 1.00 89.62 177 ILE A O 1
ATOM 1431 N N . GLY A 1 178 ? 11.195 -2.792 3.564 1.00 90.50 178 GLY A N 1
ATOM 1432 C CA . GLY A 1 178 ? 11.879 -1.771 4.352 1.00 90.50 178 GLY A CA 1
ATOM 1433 C C . GLY A 1 178 ? 11.231 -1.542 5.716 1.00 90.50 178 GLY A C 1
ATOM 1434 O O . GLY A 1 178 ? 11.919 -1.454 6.734 1.00 90.50 178 GLY A O 1
ATOM 1435 N N . GLN A 1 179 ? 9.900 -1.508 5.777 1.00 90.75 179 GLN A N 1
ATOM 1436 C CA . GLN A 1 179 ? 9.171 -1.365 7.039 1.00 90.75 179 GLN A CA 1
ATOM 1437 C C . GLN A 1 179 ? 9.384 -2.563 7.970 1.00 90.75 179 GLN A C 1
ATOM 1439 O O . GLN A 1 179 ? 9.602 -2.372 9.169 1.00 90.75 179 GLN A O 1
ATOM 1444 N N . ARG A 1 180 ? 9.397 -3.783 7.422 1.00 88.38 180 ARG A N 1
ATOM 1445 C CA . ARG A 1 180 ? 9.649 -5.022 8.165 1.00 88.38 180 ARG A CA 1
ATOM 1446 C C . ARG A 1 180 ? 11.034 -5.021 8.804 1.00 88.38 180 ARG A C 1
ATOM 1448 O O . ARG A 1 180 ? 11.148 -5.370 9.977 1.00 88.38 180 ARG A O 1
ATOM 1455 N N . PHE A 1 181 ? 12.055 -4.562 8.079 1.00 87.31 181 PHE A N 1
ATOM 1456 C CA . PHE A 1 181 ? 13.423 -4.451 8.598 1.00 87.31 181 PHE A CA 1
ATOM 1457 C C . PHE A 1 181 ? 13.507 -3.558 9.848 1.00 87.31 181 PHE A C 1
ATOM 1459 O O . PHE A 1 181 ? 14.195 -3.888 10.811 1.00 87.31 181 PHE A O 1
ATOM 1466 N N . TRP A 1 182 ? 12.748 -2.459 9.879 1.00 86.06 182 TRP A N 1
ATOM 1467 C CA . TRP A 1 182 ? 12.726 -1.514 11.003 1.00 86.06 182 TRP A CA 1
ATOM 1468 C C . TRP A 1 182 ? 11.633 -1.791 12.052 1.00 86.06 182 TRP A C 1
ATOM 1470 O O . TRP A 1 182 ? 11.470 -1.010 12.999 1.00 86.06 182 TRP A O 1
ATOM 1480 N N . GLY A 1 183 ? 10.871 -2.880 11.898 1.00 85.25 183 GLY A N 1
ATOM 1481 C CA . GLY A 1 183 ? 9.751 -3.228 12.776 1.00 85.25 183 GLY A CA 1
ATOM 1482 C C . GLY A 1 183 ? 8.616 -2.197 12.756 1.00 85.25 183 GLY A C 1
ATOM 1483 O O . GLY A 1 183 ? 7.942 -1.994 13.770 1.00 85.25 183 GLY A O 1
ATOM 1484 N N . ILE A 1 184 ? 8.434 -1.500 11.635 1.00 87.88 184 ILE A N 1
ATOM 1485 C CA . ILE A 1 184 ? 7.366 -0.520 11.416 1.00 87.88 184 ILE A CA 1
ATOM 1486 C C . ILE A 1 184 ? 6.200 -1.233 10.749 1.00 87.88 184 ILE A C 1
ATOM 1488 O O . ILE A 1 184 ? 6.407 -2.007 9.828 1.00 87.88 184 ILE A O 1
ATOM 1492 N N . PHE A 1 185 ? 4.973 -0.978 11.179 1.00 87.38 185 PHE A N 1
ATOM 1493 C CA . PHE A 1 185 ? 3.774 -1.497 10.527 1.00 87.38 185 PHE A CA 1
ATOM 1494 C C . PHE A 1 185 ? 2.683 -0.449 10.457 1.00 87.38 185 PHE A C 1
ATOM 1496 O O . PHE A 1 185 ? 2.633 0.494 11.253 1.00 87.38 185 PHE A O 1
ATOM 1503 N N . LEU A 1 186 ? 1.806 -0.612 9.475 1.00 86.50 186 LEU A N 1
ATOM 1504 C CA . LEU A 1 186 ? 0.700 0.293 9.242 1.00 86.50 186 LEU A CA 1
ATOM 1505 C C . LEU A 1 186 ? -0.530 -0.150 10.041 1.00 86.50 186 LEU A C 1
ATOM 1507 O O . LEU A 1 186 ? -1.111 -1.190 9.781 1.00 86.50 186 LEU A O 1
ATOM 1511 N N . VAL A 1 187 ? -0.993 0.645 10.999 1.00 84.06 187 VAL A N 1
ATOM 1512 C CA . VAL A 1 187 ? -2.213 0.314 11.749 1.00 84.06 187 VAL A CA 1
ATOM 1513 C C . VAL A 1 187 ? -3.344 1.222 11.319 1.00 84.06 187 VAL A C 1
ATOM 1515 O O . VAL A 1 187 ? -3.178 2.438 11.185 1.00 84.06 187 VAL A O 1
ATOM 1518 N N . ARG A 1 188 ? -4.524 0.640 11.131 1.00 82.81 188 ARG A N 1
ATOM 1519 C CA . ARG A 1 188 ? -5.744 1.407 10.924 1.00 82.81 188 ARG A CA 1
ATOM 1520 C C . ARG A 1 188 ? -6.253 1.941 12.254 1.00 82.81 188 ARG A C 1
ATOM 1522 O O . ARG A 1 188 ? -6.390 1.184 13.206 1.00 82.81 188 ARG A O 1
ATOM 1529 N N . LEU A 1 189 ? -6.613 3.219 12.294 1.00 77.94 189 LEU A N 1
ATOM 1530 C CA . LEU A 1 189 ? -7.093 3.866 13.519 1.00 77.94 189 LEU A CA 1
ATOM 1531 C C . LEU A 1 189 ? -8.438 3.302 14.014 1.00 77.94 189 LEU A C 1
ATOM 1533 O O . LEU A 1 189 ? -8.682 3.292 15.212 1.00 77.94 189 LEU A O 1
ATOM 1537 N N . ASP A 1 190 ? -9.256 2.749 13.112 1.00 74.94 190 ASP A N 1
ATOM 1538 C CA . ASP A 1 190 ? -10.505 2.045 13.450 1.00 74.94 190 ASP A CA 1
ATOM 1539 C C . ASP A 1 190 ? -10.299 0.605 13.971 1.00 74.94 190 ASP A C 1
ATOM 1541 O O . ASP A 1 190 ? -11.275 -0.093 14.236 1.00 74.94 190 ASP A O 1
ATOM 1545 N N . GLY A 1 191 ? -9.065 0.084 13.986 1.00 68.56 191 GLY A N 1
ATOM 1546 C CA . GLY A 1 191 ? -8.764 -1.303 14.384 1.00 68.56 191 GLY A CA 1
ATOM 1547 C C . GLY A 1 191 ? -9.211 -2.396 13.407 1.00 68.56 191 GLY A C 1
ATOM 1548 O O . GLY A 1 191 ? -9.030 -3.573 13.684 1.00 68.56 191 GLY A O 1
ATOM 1549 N N . ARG A 1 192 ? -9.783 -2.030 12.255 1.00 70.81 192 ARG A N 1
ATOM 1550 C CA . ARG A 1 192 ? -10.199 -2.973 11.202 1.00 70.81 192 ARG A CA 1
ATOM 1551 C C . ARG A 1 192 ? -9.013 -3.397 10.316 1.00 70.81 192 ARG A C 1
ATOM 1553 O O . ARG A 1 192 ? -8.088 -2.596 10.155 1.00 70.81 192 ARG A O 1
ATOM 1560 N N . PRO A 1 193 ? -9.076 -4.572 9.658 1.00 68.31 193 PRO A N 1
ATOM 1561 C CA . PRO A 1 193 ? -8.016 -5.041 8.769 1.00 68.31 193 PRO A CA 1
ATOM 1562 C C . PRO A 1 193 ? -7.778 -4.100 7.585 1.00 68.31 193 PRO A C 1
ATOM 1564 O O . PRO A 1 193 ? -8.654 -3.323 7.164 1.00 68.31 193 PRO A O 1
ATOM 1567 N N . PHE A 1 194 ? -6.561 -4.181 7.054 1.00 70.75 194 PHE A N 1
ATOM 1568 C CA . PHE A 1 194 ? -6.101 -3.364 5.945 1.00 70.75 194 PHE A CA 1
ATOM 1569 C C . PHE A 1 194 ? -6.454 -4.032 4.612 1.00 70.75 194 PHE A C 1
ATOM 1571 O O . PHE A 1 194 ? -5.751 -4.908 4.130 1.00 70.75 194 PHE A O 1
ATOM 1578 N N . GLY A 1 195 ? -7.607 -3.666 4.046 1.00 76.69 195 GLY A N 1
ATOM 1579 C CA . GLY A 1 195 ? -8.075 -4.243 2.783 1.00 76.69 195 GLY A CA 1
ATOM 1580 C C . GLY A 1 195 ? -7.292 -3.741 1.565 1.00 76.69 195 GLY A C 1
ATOM 1581 O O . GLY A 1 195 ? -6.859 -2.586 1.533 1.00 76.69 195 GLY A O 1
ATOM 1582 N N . MET A 1 196 ? -7.212 -4.577 0.528 1.00 82.38 196 MET A N 1
ATOM 1583 C CA . MET A 1 196 ? -6.412 -4.335 -0.679 1.00 82.38 196 MET A CA 1
ATOM 1584 C C . MET A 1 196 ? -6.736 -3.014 -1.393 1.00 82.38 196 MET A C 1
ATOM 1586 O O . MET A 1 196 ? -5.829 -2.275 -1.759 1.00 82.38 196 MET A O 1
ATOM 1590 N N . GLY A 1 197 ? -8.017 -2.643 -1.513 1.00 84.06 197 GLY A N 1
ATOM 1591 C CA . GLY A 1 197 ? -8.409 -1.370 -2.139 1.00 84.06 197 GLY A CA 1
ATOM 1592 C C . GLY A 1 197 ? -7.916 -0.133 -1.376 1.00 84.06 197 GLY A C 1
ATOM 1593 O O . GLY A 1 197 ? -7.504 0.853 -1.979 1.00 84.06 197 GLY A O 1
ATOM 1594 N N . ARG A 1 198 ? -7.879 -0.187 -0.037 1.00 84.31 198 ARG A N 1
ATOM 1595 C CA . ARG A 1 198 ? -7.302 0.903 0.768 1.00 84.31 198 ARG A CA 1
ATOM 1596 C C . ARG A 1 198 ? -5.783 0.907 0.695 1.00 84.31 198 ARG A C 1
ATOM 1598 O O . ARG A 1 198 ? -5.209 1.990 0.680 1.00 84.31 198 ARG A O 1
ATOM 1605 N N . ALA A 1 199 ? -5.154 -0.268 0.643 1.00 88.06 199 ALA A N 1
ATOM 1606 C CA . ALA A 1 199 ? -3.719 -0.377 0.414 1.00 88.06 199 ALA A CA 1
ATOM 1607 C C . ALA A 1 199 ? -3.325 0.228 -0.931 1.00 88.06 199 ALA A C 1
ATOM 1609 O O . ALA A 1 199 ? -2.384 1.008 -0.986 1.00 88.06 199 ALA A O 1
ATOM 1610 N N . PHE A 1 200 ? -4.117 -0.013 -1.972 1.00 90.62 200 PHE A N 1
ATOM 1611 C CA . PHE A 1 200 ? -3.925 0.607 -3.273 1.00 90.62 200 PHE A CA 1
ATOM 1612 C C . PHE A 1 200 ? -4.044 2.136 -3.207 1.00 90.62 200 PHE A C 1
ATOM 1614 O O . PHE A 1 200 ? -3.128 2.838 -3.628 1.00 90.62 200 PHE A O 1
ATOM 1621 N N . CYS A 1 201 ? -5.111 2.675 -2.599 1.00 88.75 201 CYS A N 1
ATOM 1622 C CA . CYS A 1 201 ? -5.237 4.125 -2.407 1.00 88.75 201 CYS A CA 1
ATOM 1623 C C . CYS A 1 201 ? -4.078 4.702 -1.584 1.00 88.75 201 CYS A C 1
ATOM 1625 O O . CYS A 1 201 ? -3.557 5.762 -1.912 1.00 88.75 201 CYS A O 1
ATOM 1627 N N . TYR A 1 202 ? -3.651 4.009 -0.527 1.00 90.31 202 TYR A N 1
ATOM 1628 C CA . TYR A 1 202 ? -2.497 4.413 0.268 1.00 90.31 202 TYR A CA 1
ATOM 1629 C C . TYR A 1 202 ? -1.228 4.486 -0.587 1.00 90.31 202 TYR A C 1
ATOM 1631 O O . TYR A 1 202 ? -0.546 5.507 -0.557 1.00 90.31 202 TYR A O 1
ATOM 1639 N N . THR A 1 203 ? -0.955 3.453 -1.386 1.00 91.75 203 THR A N 1
ATOM 1640 C CA . THR A 1 203 ? 0.179 3.385 -2.317 1.00 91.75 203 THR A CA 1
ATOM 1641 C C . THR A 1 203 ? 0.147 4.518 -3.341 1.00 91.75 203 THR A C 1
ATOM 1643 O O . THR A 1 203 ? 1.166 5.175 -3.550 1.00 91.75 203 THR A O 1
ATOM 1646 N N . LEU A 1 204 ? -1.021 4.806 -3.926 1.00 91.88 204 LEU A N 1
ATOM 1647 C CA . LEU A 1 204 ? -1.186 5.892 -4.897 1.00 91.88 204 LEU A CA 1
ATOM 1648 C C . LEU A 1 204 ? -0.776 7.256 -4.337 1.00 91.88 204 LEU A C 1
ATOM 1650 O O . LEU A 1 204 ? -0.205 8.059 -5.064 1.00 91.88 204 LEU A O 1
ATOM 1654 N N . PHE A 1 205 ? -1.034 7.521 -3.053 1.00 90.56 205 PHE A N 1
ATOM 1655 C CA . PHE A 1 205 ? -0.589 8.756 -2.400 1.00 90.56 205 PHE A CA 1
ATOM 1656 C C . PHE A 1 205 ? 0.826 8.648 -1.817 1.00 90.56 205 PHE A C 1
ATOM 1658 O O . PHE A 1 205 ? 1.505 9.662 -1.662 1.00 90.56 205 PHE A O 1
ATOM 1665 N N . LEU A 1 206 ? 1.293 7.441 -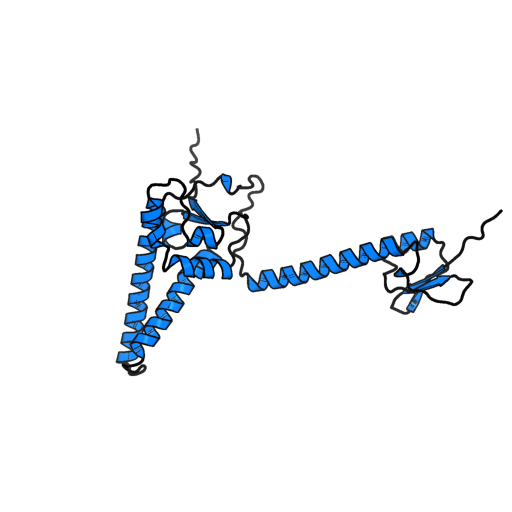1.494 1.00 90.88 206 LEU A N 1
ATOM 1666 C CA . LEU A 1 206 ? 2.636 7.204 -0.971 1.00 90.88 206 LEU A CA 1
ATOM 1667 C C . LEU A 1 206 ? 3.709 7.513 -2.018 1.00 90.88 206 LEU A C 1
ATOM 1669 O O . LEU A 1 206 ? 4.698 8.151 -1.678 1.00 90.88 206 LEU A O 1
ATOM 1673 N N . ILE A 1 207 ? 3.519 7.099 -3.271 1.00 88.56 207 ILE A N 1
ATOM 1674 C CA . ILE A 1 207 ? 4.518 7.290 -4.333 1.00 88.56 207 ILE A CA 1
ATOM 1675 C C . ILE A 1 207 ? 4.832 8.789 -4.560 1.00 88.56 207 ILE A C 1
ATOM 1677 O O . ILE A 1 207 ? 5.990 9.178 -4.406 1.00 88.56 207 ILE A O 1
ATOM 1681 N N . PRO A 1 208 ? 3.848 9.669 -4.840 1.00 88.62 208 PRO A N 1
ATOM 1682 C CA . PRO A 1 208 ? 4.115 11.086 -5.087 1.00 88.62 208 PRO A CA 1
ATOM 1683 C C . PRO A 1 208 ? 4.327 11.921 -3.817 1.00 88.62 208 PRO A C 1
ATOM 1685 O O . PRO A 1 208 ? 5.038 12.921 -3.880 1.00 88.62 208 PRO A O 1
ATOM 1688 N N . PHE A 1 209 ? 3.734 11.558 -2.669 1.00 88.19 209 PHE A N 1
ATOM 1689 C CA . PHE A 1 209 ? 3.743 12.407 -1.462 1.00 88.19 209 PHE A CA 1
ATOM 1690 C C . PHE A 1 209 ? 4.456 11.792 -0.250 1.00 88.19 209 PHE A C 1
ATOM 1692 O O . PHE A 1 209 ? 4.603 12.451 0.780 1.00 88.19 209 PHE A O 1
ATOM 1699 N N . GLY A 1 210 ? 4.902 10.539 -0.327 1.00 83.19 210 GLY A N 1
ATOM 1700 C CA . GLY A 1 210 ? 5.543 9.838 0.787 1.00 83.19 210 GLY A CA 1
ATOM 1701 C C . GLY A 1 210 ? 6.834 10.516 1.230 1.00 83.19 210 GLY A C 1
ATOM 1702 O O . GLY A 1 210 ? 7.028 10.739 2.426 1.00 83.19 210 GLY A O 1
ATOM 1703 N N . TRP A 1 211 ? 7.658 10.942 0.271 1.00 81.44 211 TRP A N 1
ATOM 1704 C CA . TRP A 1 211 ? 8.923 11.632 0.529 1.00 81.44 211 TRP A CA 1
ATOM 1705 C C . TRP A 1 211 ? 8.736 12.989 1.228 1.00 81.44 211 TRP A C 1
ATOM 1707 O O . TRP A 1 211 ? 9.555 13.345 2.070 1.00 81.44 211 TRP A O 1
ATOM 1717 N N . LEU A 1 212 ? 7.617 13.694 0.995 1.00 84.25 212 LEU A N 1
ATOM 1718 C CA . LEU A 1 212 ? 7.277 14.954 1.680 1.00 84.25 212 LEU A CA 1
ATOM 1719 C C . LEU A 1 212 ? 6.987 14.773 3.176 1.00 84.25 212 LEU A C 1
ATOM 1721 O O . LEU A 1 212 ? 7.044 15.731 3.948 1.00 84.25 212 LEU A O 1
ATOM 1725 N N . THR A 1 213 ? 6.699 13.547 3.615 1.00 81.62 213 THR A N 1
ATOM 1726 C CA . THR A 1 213 ? 6.394 13.256 5.023 1.00 81.62 213 THR A CA 1
ATOM 1727 C C . THR A 1 213 ? 7.571 13.584 5.943 1.00 81.62 213 THR A C 1
ATOM 1729 O O . THR A 1 213 ? 7.361 13.991 7.084 1.00 81.62 213 THR A O 1
ATOM 1732 N N . VAL A 1 214 ? 8.804 13.434 5.452 1.00 78.06 214 VAL A N 1
ATOM 1733 C CA . VAL A 1 214 ? 10.032 13.685 6.217 1.00 78.06 214 VAL A CA 1
ATOM 1734 C C . VAL A 1 214 ? 10.292 15.181 6.422 1.00 78.06 214 VAL A C 1
ATOM 1736 O O . VAL A 1 214 ? 10.305 15.590 7.582 1.00 78.06 214 VAL A O 1
ATOM 1739 N N . PRO A 1 215 ? 10.426 16.022 5.375 1.00 79.88 215 PRO A N 1
ATOM 1740 C CA . PRO A 1 215 ? 10.697 17.447 5.556 1.00 79.88 215 PRO A CA 1
ATOM 1741 C C . PRO A 1 215 ? 9.566 18.164 6.302 1.00 79.88 215 PRO A C 1
ATOM 1743 O O . PRO A 1 215 ? 9.832 18.972 7.186 1.00 79.88 215 PRO A O 1
ATOM 1746 N N . VAL A 1 216 ? 8.298 17.828 6.028 1.00 82.12 216 VAL A N 1
ATOM 1747 C CA . VAL A 1 216 ? 7.148 18.469 6.696 1.00 82.12 216 VAL A CA 1
ATOM 1748 C C . VAL A 1 216 ? 6.979 17.976 8.137 1.00 82.12 216 VAL A C 1
ATOM 1750 O O . VAL A 1 216 ? 6.514 18.708 9.014 1.00 82.12 216 VAL A O 1
ATOM 1753 N N . GLY A 1 217 ? 7.331 16.717 8.394 1.00 76.06 217 GLY A N 1
ATOM 1754 C CA . GLY A 1 217 ? 7.169 16.089 9.695 1.00 76.06 217 GLY A CA 1
ATOM 1755 C C . GLY A 1 217 ? 8.316 16.341 10.665 1.00 76.06 217 GLY A C 1
ATOM 1756 O O . GLY A 1 217 ? 8.088 16.183 11.858 1.00 76.06 217 GLY A O 1
ATOM 1757 N N . MET A 1 218 ? 9.513 16.720 10.198 1.00 75.31 218 MET A N 1
ATOM 1758 C CA . MET A 1 218 ? 10.774 16.652 10.962 1.00 75.31 218 MET A CA 1
ATOM 1759 C C . MET A 1 218 ? 10.715 17.295 12.359 1.00 75.31 218 MET A C 1
ATOM 1761 O O . MET A 1 218 ? 11.330 16.792 13.296 1.00 75.31 218 MET A O 1
ATOM 1765 N N . PHE A 1 219 ? 9.911 18.349 12.524 1.00 73.00 219 PHE A N 1
ATOM 1766 C CA . PHE A 1 219 ? 9.752 19.089 13.783 1.00 73.00 219 PHE A CA 1
ATOM 1767 C C . PHE A 1 219 ? 8.595 18.602 14.676 1.00 73.00 219 PHE A C 1
ATOM 1769 O O . PHE A 1 219 ? 8.378 19.125 15.766 1.00 73.00 219 PHE A O 1
ATOM 1776 N N . LYS A 1 220 ? 7.828 17.598 14.241 1.00 75.88 220 LYS A N 1
ATOM 1777 C CA . LYS A 1 220 ? 6.668 17.050 14.956 1.00 75.88 220 LYS A CA 1
ATOM 1778 C C . LYS A 1 220 ? 6.936 15.603 15.365 1.00 75.88 220 LYS A C 1
ATOM 1780 O O . LYS A 1 220 ? 7.060 14.716 14.525 1.00 75.88 220 LYS A O 1
ATOM 1785 N N . ARG A 1 221 ? 6.920 15.332 16.677 1.00 62.81 221 ARG A N 1
ATOM 1786 C CA . ARG A 1 221 ? 7.069 13.966 17.233 1.00 62.81 221 ARG A CA 1
ATOM 1787 C C . ARG A 1 221 ? 6.001 12.984 16.737 1.00 62.81 221 ARG A C 1
ATOM 1789 O O . ARG A 1 221 ? 6.258 11.788 16.652 1.00 62.81 221 ARG A O 1
ATOM 1796 N N . THR A 1 222 ? 4.809 13.477 16.410 1.00 69.94 222 THR A N 1
ATOM 1797 C CA . THR A 1 222 ? 3.655 12.682 15.973 1.00 69.94 222 THR A CA 1
ATOM 1798 C C . THR A 1 222 ? 3.063 13.244 14.679 1.00 69.94 222 THR A C 1
ATOM 1800 O O . THR A 1 222 ? 1.940 13.743 14.643 1.00 69.94 222 THR A O 1
ATOM 1803 N N . TYR A 1 223 ? 3.829 13.171 13.588 1.00 80.00 223 TYR A N 1
ATOM 1804 C CA . TYR A 1 223 ? 3.345 13.544 12.259 1.00 80.00 223 TYR A CA 1
ATOM 1805 C C . TYR A 1 223 ? 2.764 12.344 11.499 1.00 80.00 223 TYR A C 1
ATOM 1807 O O . TYR A 1 223 ? 3.346 11.261 11.487 1.00 80.00 223 TYR A O 1
ATOM 1815 N N . ARG A 1 224 ? 1.616 12.556 10.849 1.00 83.81 224 ARG A N 1
ATOM 1816 C CA . ARG A 1 224 ? 1.022 11.626 9.879 1.00 83.81 224 ARG A CA 1
ATOM 1817 C C . ARG A 1 224 ? 1.153 12.236 8.492 1.00 83.81 224 ARG A C 1
ATOM 1819 O O . ARG A 1 224 ? 0.695 13.367 8.297 1.00 83.81 224 ARG A O 1
ATOM 1826 N N . GLY A 1 225 ? 1.738 11.495 7.556 1.00 84.44 225 GLY A N 1
ATOM 1827 C CA . GLY A 1 225 ? 1.829 11.921 6.162 1.00 84.44 225 GLY A CA 1
ATOM 1828 C C . GLY A 1 225 ? 0.457 12.047 5.500 1.00 84.44 225 GLY A C 1
ATOM 1829 O O . GLY A 1 225 ? -0.549 11.542 6.002 1.00 84.44 225 GLY A O 1
ATOM 1830 N N . ILE A 1 226 ? 0.417 12.700 4.340 1.00 86.38 226 ILE A N 1
ATOM 1831 C CA . ILE A 1 226 ? -0.763 12.741 3.462 1.00 86.38 226 ILE A CA 1
ATOM 1832 C C . ILE A 1 226 ? -1.354 11.335 3.223 1.00 86.38 226 ILE A C 1
ATOM 1834 O O . ILE A 1 226 ? -2.551 11.168 3.477 1.00 86.38 226 ILE A O 1
ATOM 1838 N N . PRO A 1 227 ? -0.565 10.299 2.855 1.00 87.69 227 PRO A N 1
ATOM 1839 C CA . PRO A 1 227 ? -1.120 8.960 2.642 1.00 87.69 227 PRO A CA 1
ATOM 1840 C C . PRO A 1 227 ? -1.739 8.361 3.918 1.00 87.69 227 PRO A C 1
ATOM 1842 O O . PRO A 1 227 ? -2.789 7.721 3.853 1.00 87.69 227 PRO A O 1
ATOM 1845 N N . GLU A 1 228 ? -1.162 8.620 5.098 1.00 86.88 228 GLU A N 1
ATOM 1846 C CA . GLU A 1 228 ? -1.715 8.178 6.390 1.00 86.88 228 GLU A CA 1
ATOM 1847 C C . GLU A 1 228 ? -3.040 8.880 6.729 1.00 86.88 228 GLU A C 1
ATOM 1849 O O . GLU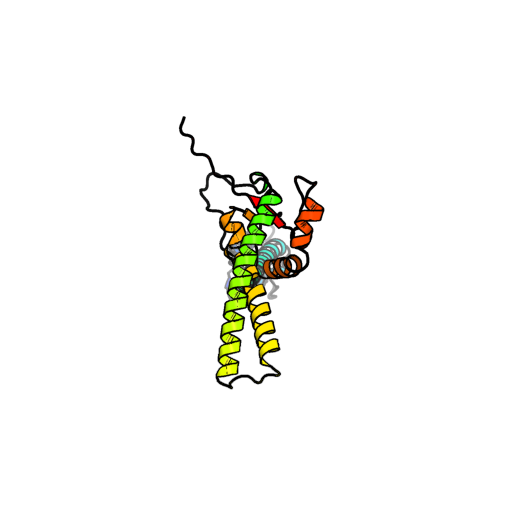 A 1 228 ? -3.983 8.241 7.197 1.00 86.88 228 GLU A O 1
ATOM 1854 N N . LYS A 1 229 ? -3.142 10.188 6.465 1.00 87.81 229 LYS A N 1
ATOM 1855 C CA . LYS A 1 229 ? -4.366 10.964 6.717 1.00 87.81 229 LYS A CA 1
ATOM 1856 C C . LYS A 1 229 ? -5.527 10.497 5.843 1.00 87.81 229 LYS A C 1
ATOM 1858 O O . LYS A 1 229 ? -6.611 10.268 6.369 1.00 87.81 229 LYS A O 1
ATOM 1863 N N . ILE A 1 230 ? -5.289 10.322 4.542 1.00 86.06 230 ILE A N 1
ATOM 1864 C CA . ILE A 1 230 ? -6.330 9.941 3.573 1.00 86.06 230 ILE A CA 1
ATOM 1865 C C . ILE A 1 230 ? -6.821 8.513 3.832 1.00 86.06 230 ILE A C 1
ATOM 1867 O O . ILE A 1 230 ? -8.019 8.243 3.839 1.00 86.06 230 ILE A O 1
ATOM 1871 N N . SER A 1 231 ? -5.899 7.586 4.089 1.00 84.62 231 SER A N 1
ATOM 1872 C CA . SER A 1 231 ? -6.242 6.176 4.325 1.00 84.62 231 SER A CA 1
ATOM 1873 C C . SER A 1 231 ? -6.765 5.889 5.740 1.00 84.62 231 SER A C 1
ATOM 1875 O O . SER A 1 231 ? -7.212 4.768 6.005 1.00 84.62 231 SER A O 1
ATOM 1877 N N . TYR A 1 232 ? -6.748 6.889 6.629 1.00 85.50 232 TYR A N 1
ATOM 1878 C CA . TYR A 1 232 ? -7.079 6.781 8.052 1.00 85.50 232 TYR A CA 1
ATOM 1879 C C . TYR A 1 232 ? -6.203 5.755 8.796 1.00 85.50 232 TYR A C 1
ATOM 1881 O O . TYR A 1 232 ? -6.671 4.882 9.537 1.00 85.50 232 TYR A O 1
ATOM 1889 N N . THR A 1 233 ? -4.894 5.860 8.574 1.00 85.88 233 THR A N 1
ATOM 1890 C CA . THR A 1 233 ? -3.875 4.970 9.137 1.00 85.88 233 THR A CA 1
ATOM 1891 C C . THR A 1 233 ? -2.812 5.718 9.924 1.00 85.88 233 THR A C 1
ATOM 1893 O O . THR A 1 233 ? -2.770 6.951 9.978 1.00 85.88 233 THR A O 1
ATOM 1896 N N . ARG A 1 234 ? -1.963 4.938 10.591 1.00 85.81 234 ARG A N 1
ATOM 1897 C CA . ARG A 1 234 ? -0.830 5.406 11.372 1.00 85.81 234 ARG A CA 1
ATOM 1898 C C . ARG A 1 234 ? 0.292 4.380 11.307 1.00 85.81 234 ARG A C 1
ATOM 1900 O O . ARG A 1 234 ? 0.060 3.213 11.613 1.00 85.81 234 ARG A O 1
ATOM 1907 N N . MET A 1 235 ? 1.513 4.807 10.990 1.00 87.44 235 MET A N 1
ATOM 1908 C CA . MET A 1 235 ? 2.677 3.926 11.142 1.00 87.44 235 MET A CA 1
ATOM 1909 C C . MET A 1 235 ? 3.088 3.810 12.613 1.00 87.44 235 MET A C 1
ATOM 1911 O O . MET A 1 235 ? 3.485 4.795 13.254 1.00 87.44 235 MET A O 1
ATOM 1915 N N . ALA A 1 236 ? 3.029 2.591 13.129 1.00 85.31 236 ALA A N 1
ATOM 1916 C CA . ALA A 1 236 ? 3.429 2.223 14.474 1.00 85.31 236 ALA A CA 1
ATOM 1917 C C . ALA A 1 236 ? 4.738 1.424 14.451 1.00 85.31 236 ALA A C 1
ATOM 1919 O O . ALA A 1 236 ? 5.068 0.792 13.451 1.00 85.31 236 ALA A O 1
ATOM 1920 N N . LYS A 1 237 ? 5.493 1.455 15.552 1.00 83.81 237 LYS A N 1
ATOM 1921 C CA . LYS A 1 237 ? 6.694 0.629 15.731 1.00 83.81 237 LYS A CA 1
ATOM 1922 C C . LYS A 1 237 ? 6.395 -0.504 16.708 1.00 83.81 237 LYS A C 1
ATOM 1924 O O . LYS A 1 237 ? 5.811 -0.263 17.767 1.00 83.81 237 LYS A O 1
ATOM 1929 N N . MET A 1 238 ? 6.813 -1.725 16.378 1.00 76.31 238 MET A N 1
ATOM 1930 C CA . MET A 1 238 ? 6.736 -2.851 17.307 1.00 76.31 238 MET A CA 1
ATOM 1931 C C . MET A 1 238 ? 7.631 -2.566 18.512 1.00 76.31 238 MET A C 1
ATOM 1933 O O . MET A 1 238 ? 8.816 -2.256 18.376 1.00 76.31 238 MET A O 1
ATOM 1937 N N . LYS A 1 239 ? 7.062 -2.673 19.712 1.00 63.66 239 LYS A N 1
ATOM 1938 C CA . LYS A 1 239 ? 7.844 -2.681 20.943 1.00 63.66 239 LYS A CA 1
ATOM 1939 C C . LYS A 1 239 ? 8.337 -4.111 21.126 1.00 63.66 239 LYS A C 1
ATOM 1941 O O . LYS A 1 239 ? 7.527 -5.004 21.354 1.00 63.66 239 LYS A O 1
ATOM 1946 N N . LEU A 1 240 ? 9.644 -4.337 21.001 1.00 54.06 240 LEU A N 1
ATOM 1947 C CA . LEU A 1 240 ? 10.235 -5.585 21.474 1.00 54.06 240 LEU A CA 1
ATOM 1948 C C . LEU A 1 240 ? 9.942 -5.653 22.974 1.00 54.06 240 LEU A C 1
ATOM 1950 O O . LEU A 1 240 ? 10.402 -4.802 23.739 1.00 54.06 240 LEU A O 1
ATOM 1954 N N . LEU A 1 241 ? 9.109 -6.607 23.386 1.00 48.97 241 LEU A N 1
ATOM 1955 C CA . LEU A 1 241 ? 8.963 -6.941 24.795 1.00 48.97 241 LEU A CA 1
ATOM 1956 C C . LEU A 1 241 ? 10.337 -7.425 25.251 1.00 48.97 241 LEU A C 1
ATOM 1958 O O . LEU A 1 241 ? 10.758 -8.530 24.918 1.00 48.97 241 LEU A O 1
ATOM 1962 N N . SER A 1 242 ? 11.067 -6.565 25.960 1.00 37.16 242 SER A N 1
ATOM 1963 C CA . SER A 1 242 ? 12.278 -6.969 26.657 1.00 37.16 242 SER A CA 1
ATOM 1964 C C . SER A 1 242 ? 11.870 -8.037 27.667 1.00 37.16 242 SER A C 1
ATOM 1966 O O . SER A 1 242 ? 11.298 -7.731 28.712 1.00 37.16 242 SER A O 1
ATOM 1968 N N . LYS A 1 243 ? 12.130 -9.308 27.345 1.00 42.09 243 LYS A N 1
ATOM 1969 C CA . LYS A 1 243 ? 12.272 -10.344 28.364 1.00 42.09 243 LYS A CA 1
ATOM 1970 C C . LYS A 1 243 ? 13.545 -10.000 29.130 1.00 42.09 243 LYS A C 1
ATOM 1972 O O . LYS A 1 243 ? 14.629 -10.439 28.767 1.00 42.09 243 LYS A O 1
ATOM 1977 N N . LYS A 1 244 ? 13.417 -9.174 30.163 1.00 33.09 244 LYS A N 1
ATOM 1978 C CA . LYS A 1 244 ? 14.388 -9.152 31.249 1.00 33.09 244 LYS A CA 1
ATOM 1979 C C . LYS A 1 244 ? 13.801 -10.050 32.340 1.00 33.09 244 LYS A C 1
ATOM 1981 O O . LYS A 1 244 ? 12.867 -9.606 33.010 1.00 33.09 244 LYS A O 1
ATOM 1986 N N . PRO A 1 245 ? 14.221 -11.324 32.468 1.00 47.66 245 PRO A N 1
ATOM 1987 C CA . PRO A 1 245 ? 13.982 -12.024 33.718 1.00 47.66 245 PRO A CA 1
ATOM 1988 C C . PRO A 1 245 ? 14.741 -11.244 34.801 1.00 47.66 245 PRO A C 1
ATOM 1990 O O . PRO A 1 245 ? 15.870 -10.803 34.569 1.00 47.66 245 PRO A O 1
ATOM 1993 N N . ARG A 1 246 ? 14.047 -10.953 35.903 1.00 40.12 246 ARG A N 1
ATOM 1994 C CA . ARG A 1 246 ? 14.680 -10.476 37.134 1.00 40.12 246 ARG A CA 1
ATOM 1995 C C . ARG A 1 246 ? 15.625 -11.541 37.663 1.00 40.12 246 ARG A C 1
ATOM 1997 O O . ARG A 1 246 ? 15.282 -12.731 37.484 1.00 40.12 246 ARG A O 1
#

Radius of gyration: 31.78 Å; chains: 1; bounding box: 89×48×69 Å

Secondary structure (DSSP, 8-state):
----PPEEEEE-TT-PEEEEEEHHHHHHHHHTTSS-TT-EEEETTS---EEGGGSTTTHHHHHHHHHHHHHHHHHHHHHHHHHHHH-PPP------TT----GGGSPBPPHHHHHHHHHHHHHHHHHHHHHHHHHHHHHHHTTSS-TTTHHHHHHHHHHHHHHHHHHHHHHHHSS-HHHHHTTEEEEETT-----HHHHHHHHHHHHHHTTTHHHHHTT-TT---HHHHHHTEEEEE---------

Foldseek 3Di:
DDDDFWWKWKADPVGDIDDTDGPVVVLVCLVVVVAAQQIWMDTPVDPDTDGLCVDPSSVVSRVVVVVVVVVVVVCVVVVVVCCVQFVAQDPPPPPPVPDPDDPVNFDFDFLVLLVQLVVVVVVVLVVVLVVLLVVLVVCVVVVVDDPVCSVVVSVVVSVVVQLCQQLVCCRHVQAHPSCVVQQKGKAAPVRDTDGSVLSSQLSVCCVPWVVVQCVVCVPPRAGDTPSCVVSRIGITHDDDPPPPDD

Sequence (246 aa):
MTQTKKMYLAQNEAGEEFGPADQDTLIRWAEEGKINAFCKVRTTLIPKWDKAVDIPFLKPLLIAQVEEQLRKKHDSFFARLKKRVTLCAEDVVQTNALVKVKLETFNNASLPHRFMAGLIDTGVIIIGAILIYLFFALLFYLGIVGPENVFYLGFIVFWVWLLMYFTLSISLAVQTIGQRFWGIFLVRLDGRPFGMGRAFCYTLFLIPFGWLTVPVGMFKRTYRGIPEKISYTRMAKMKLLSKKPR

pLDDT: mean 77.98, std 16.46, range [31.8, 97.94]